Protein AF-A0A7D4B144-F1 (afdb_monomer)

Sequence (178 aa):
MVMLPALAAIALAGGKLRAWAPRRVAAVGTALLSWNLAFALLPAHSLVYTGAGPALRLRVLTQPAAWFLLRDPNLLRNQLQYYTGRADSAPRIIGLPVRPDAAFRHWLVARLAAGEVVYTDALGGYWPLDRAQLTLGDGATRALNGFAARRVDSMATFFGPYYLTRLGPAAPKCAPAS

Solvent-accessible surface area (backbone atoms only — not comparable to full-atom values): 10404 Å² total; per-residue (Å²): 138,83,54,63,68,54,51,49,50,50,64,49,66,72,73,55,62,90,77,50,59,68,68,59,55,49,51,52,50,50,52,54,46,52,49,52,45,52,63,71,69,44,57,73,78,77,60,70,82,44,60,48,62,68,58,52,49,51,51,50,72,75,40,65,86,38,35,38,39,26,73,63,41,64,66,52,44,51,47,47,19,73,72,70,76,38,78,87,66,62,56,57,64,39,59,58,57,69,54,68,46,69,68,61,48,54,52,52,51,54,41,42,73,70,68,51,54,36,35,30,47,55,85,45,52,52,79,73,98,40,72,63,49,78,74,44,58,70,18,53,53,60,49,52,58,63,44,30,75,43,80,76,48,73,43,77,28,89,72,36,57,33,32,40,26,37,54,48,60,63,51,80,77,77,71,80,87,127

Mean predicted aligned error: 12.07 Å

pLDDT: mean 74.65, std 14.1, range [36.09, 94.81]

Secondary structure (DSSP, 8-state):
---HHHHHHHHHHTTTGGGS-HHHHHHHHHHHHHHHHHHHHS-TTT--SSSHHHHHHHHHHH-TTSEEEES-HHHHHHHHHHHHS-GGG--SEEEPPSS--HHHHHHHHHHHHTT--EEESTT-S-----HHHHHHTTHHHHHTTTEEEEEEEEEEETTEEEEEEEEEEEPP------

Foldseek 3Di:
DPCPVVVVVVVCVPPCVVVDDVVVVVVVVVVVVVVVVVVVVPDLLVVPQWVVQVVVLVVCVVCLQAAEEECDVPSNLSVCCVVVVDNPSRGRYHYQDLAQDPVLVVVVQVCQVVVHKYKYQLPDDQDDPDPCCVVSPSRVCVNLPQWDKDFDDWDQTPRGITTIIITHHGDPPPDPDD

Nearest PDB structures (foldseek):
  5hl8-assembly2_B  TM=3.491E-01  e=1.423E-01  Klebsiella pneumoniae subsp. pneumoniae NTUH-K2044
  7al2-assembly1_A-2  TM=3.689E-01  e=1.794E+00  Methanobrevibacter smithii ATCC 35061
  4j2g-assembly3_B  TM=3.982E-01  e=2.169E+00  Lachancea thermotolerans CBS 6340
  2crq-assembly1_A  TM=3.022E-01  e=2.036E+00  Mus musculus
  2lci-assembly1_A  TM=2.895E-01  e=8.205E+00  synthetic construct

Structure (mmCIF, N/CA/C/O backbone):
data_AF-A0A7D4B144-F1
#
_entry.id   AF-A0A7D4B144-F1
#
loop_
_atom_site.group_PDB
_atom_site.id
_atom_site.type_symbol
_atom_site.label_atom_id
_atom_site.label_alt_id
_atom_site.label_comp_id
_atom_site.label_asym_id
_atom_site.label_entity_id
_atom_site.label_seq_id
_atom_site.pdbx_PDB_ins_code
_atom_site.Cartn_x
_atom_site.Cartn_y
_atom_site.Cartn_z
_atom_site.occupancy
_atom_site.B_iso_or_equiv
_atom_site.auth_seq_id
_atom_site.auth_comp_id
_atom_site.auth_asym_id
_atom_site.auth_atom_id
_atom_site.pdbx_PDB_model_num
ATOM 1 N N . MET A 1 1 ? 10.345 -3.880 -16.351 1.00 46.75 1 MET A N 1
ATOM 2 C CA . MET A 1 1 ? 11.248 -3.619 -17.498 1.00 46.75 1 MET A CA 1
ATOM 3 C C . MET A 1 1 ? 11.823 -2.196 -17.432 1.00 46.75 1 MET A C 1
ATOM 5 O O . MET A 1 1 ? 11.531 -1.375 -18.287 1.00 46.75 1 MET A O 1
ATOM 9 N N . VAL A 1 2 ? 12.632 -1.871 -16.413 1.00 47.56 2 VAL A N 1
ATOM 10 C CA . VAL A 1 2 ? 13.111 -0.485 -16.162 1.00 47.56 2 VAL A CA 1
ATOM 11 C C . VAL A 1 2 ? 14.564 -0.266 -16.631 1.00 47.56 2 VAL A C 1
ATOM 13 O O . VAL A 1 2 ? 15.063 0.854 -16.630 1.00 47.56 2 VAL A O 1
ATOM 16 N N . MET A 1 3 ? 15.256 -1.315 -17.094 1.00 50.44 3 MET A N 1
ATOM 17 C CA . MET A 1 3 ? 16.693 -1.243 -17.401 1.00 50.44 3 MET A CA 1
ATOM 18 C C . MET A 1 3 ? 17.038 -0.926 -18.862 1.00 50.44 3 MET A C 1
ATOM 20 O O . MET A 1 3 ? 18.200 -0.667 -19.141 1.00 50.44 3 MET A O 1
ATOM 24 N N . LEU A 1 4 ? 16.077 -0.888 -19.791 1.00 58.22 4 LEU A N 1
ATOM 25 C CA . LEU A 1 4 ? 16.338 -0.603 -21.214 1.00 58.22 4 LEU A CA 1
ATOM 26 C C . LEU A 1 4 ? 16.950 0.793 -21.457 1.00 58.22 4 LEU A C 1
ATOM 28 O O . LEU A 1 4 ? 17.969 0.874 -22.142 1.00 58.22 4 LEU A O 1
ATOM 32 N N . PRO A 1 5 ? 16.430 1.879 -20.849 1.00 59.69 5 PRO A N 1
ATOM 33 C CA . PRO A 1 5 ? 17.034 3.205 -20.988 1.00 59.69 5 PRO A CA 1
ATOM 34 C C . PRO A 1 5 ? 18.412 3.303 -20.324 1.00 59.69 5 PRO A C 1
ATOM 36 O O . PRO A 1 5 ? 19.296 3.980 -20.837 1.00 59.69 5 PRO A O 1
ATOM 39 N N . ALA A 1 6 ? 18.616 2.602 -19.203 1.00 57.03 6 ALA A N 1
ATOM 40 C CA . ALA A 1 6 ? 19.890 2.581 -18.488 1.00 57.03 6 ALA A CA 1
ATOM 41 C C . ALA A 1 6 ? 20.957 1.769 -19.239 1.00 57.03 6 ALA A C 1
ATOM 43 O O . ALA A 1 6 ? 22.085 2.226 -19.366 1.00 57.03 6 ALA A O 1
ATOM 44 N N . LEU A 1 7 ? 20.596 0.612 -19.801 1.00 60.19 7 LEU A N 1
ATOM 45 C CA . LEU A 1 7 ? 21.468 -0.191 -20.663 1.00 60.19 7 LEU A CA 1
ATOM 46 C C . LEU A 1 7 ? 21.810 0.554 -21.954 1.00 60.19 7 LEU A C 1
ATOM 48 O O . LEU A 1 7 ? 22.964 0.531 -22.368 1.00 60.19 7 LEU A O 1
ATOM 52 N N . ALA A 1 8 ? 20.848 1.270 -22.548 1.00 63.22 8 ALA A N 1
ATOM 53 C CA . ALA A 1 8 ? 21.112 2.153 -23.679 1.00 63.22 8 ALA A CA 1
ATOM 54 C C . ALA A 1 8 ? 22.084 3.275 -23.285 1.00 63.22 8 ALA A C 1
ATOM 56 O O . ALA A 1 8 ? 23.080 3.473 -23.968 1.00 63.22 8 ALA A O 1
ATOM 57 N N . ALA A 1 9 ? 21.869 3.954 -22.154 1.00 61.94 9 ALA A N 1
ATOM 58 C CA . ALA A 1 9 ? 22.766 5.003 -21.669 1.00 61.94 9 ALA A CA 1
ATOM 59 C C . ALA A 1 9 ? 24.180 4.484 -21.348 1.00 61.94 9 ALA A C 1
ATOM 61 O O . ALA A 1 9 ? 25.152 5.148 -21.689 1.00 61.94 9 ALA A O 1
ATOM 62 N N . ILE A 1 10 ? 24.314 3.291 -20.759 1.00 62.59 10 ILE A N 1
ATOM 63 C CA . ILE A 1 10 ? 25.608 2.651 -20.462 1.00 62.59 10 ILE A CA 1
ATOM 64 C C . ILE A 1 10 ? 26.318 2.224 -21.756 1.00 62.59 10 ILE A C 1
ATOM 66 O O . ILE A 1 10 ? 27.505 2.504 -21.923 1.00 62.59 10 ILE A O 1
ATOM 70 N N . ALA A 1 11 ? 25.600 1.616 -22.706 1.00 63.88 11 ALA A N 1
ATOM 71 C CA . ALA A 1 11 ? 26.144 1.255 -24.017 1.00 63.88 11 ALA A CA 1
ATOM 72 C C . ALA A 1 11 ? 26.590 2.490 -24.822 1.00 63.88 11 ALA A C 1
ATOM 74 O O . ALA A 1 11 ? 27.581 2.443 -25.549 1.00 63.88 11 ALA A O 1
ATOM 75 N N . LEU A 1 12 ? 25.883 3.611 -24.659 1.00 61.12 12 LEU A N 1
ATOM 76 C CA . LEU A 1 12 ? 26.215 4.900 -25.261 1.00 61.12 12 LEU A CA 1
ATOM 77 C C . LEU A 1 12 ? 27.395 5.590 -24.542 1.00 61.12 12 LEU A C 1
ATOM 79 O O . LEU A 1 12 ? 28.250 6.176 -25.206 1.00 61.12 12 LEU A O 1
ATOM 83 N N . ALA A 1 13 ? 27.493 5.474 -23.212 1.00 59.72 13 ALA A N 1
ATOM 84 C CA . ALA A 1 13 ? 28.570 6.045 -22.396 1.00 59.72 13 ALA A CA 1
ATOM 85 C C . ALA A 1 13 ? 29.922 5.320 -22.561 1.00 59.72 13 ALA A C 1
ATOM 87 O O . ALA A 1 13 ? 30.966 5.932 -22.357 1.00 59.72 13 ALA A O 1
ATOM 88 N N . GLY A 1 14 ? 29.922 4.058 -23.010 1.00 58.81 14 GLY A N 1
ATOM 89 C CA . GLY A 1 14 ? 31.118 3.236 -23.262 1.00 58.81 14 GLY A CA 1
ATOM 90 C C . GLY A 1 14 ? 32.044 3.686 -24.410 1.00 58.81 14 GLY A C 1
ATOM 91 O O . GLY A 1 14 ? 32.966 2.957 -24.766 1.00 58.81 14 GLY A O 1
ATOM 92 N N . GLY A 1 15 ? 31.844 4.876 -24.992 1.00 57.06 15 GLY A N 1
ATOM 93 C CA . GLY A 1 15 ? 32.944 5.601 -25.646 1.00 57.06 15 GLY A CA 1
ATOM 94 C C . GLY A 1 15 ? 33.050 5.569 -27.178 1.00 57.06 15 GLY A C 1
ATOM 95 O O . GLY A 1 15 ? 34.108 5.906 -27.700 1.00 57.06 15 GLY A O 1
ATOM 96 N N . LYS A 1 16 ? 31.996 5.235 -27.943 1.00 59.75 16 LYS A N 1
ATOM 97 C CA . LYS A 1 16 ? 32.021 5.351 -29.430 1.00 59.75 16 LYS A CA 1
ATOM 98 C C . LYS A 1 16 ? 30.835 6.083 -30.062 1.00 59.75 16 LYS A C 1
ATOM 100 O O . LYS 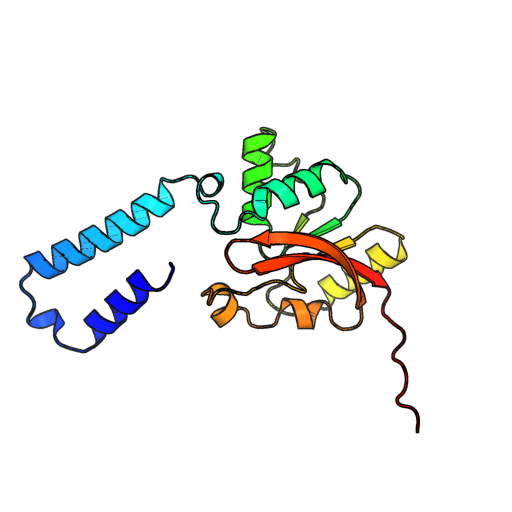A 1 16 ? 30.654 6.026 -31.275 1.00 59.75 16 LYS A O 1
ATOM 105 N N . LEU A 1 17 ? 30.072 6.837 -29.275 1.00 58.72 17 LEU A N 1
ATOM 106 C CA . LEU A 1 17 ? 28.940 7.647 -29.748 1.00 58.72 17 LEU A CA 1
ATOM 107 C C . LEU A 1 17 ? 29.318 8.609 -30.893 1.00 58.72 17 LEU A C 1
ATOM 109 O O . LEU A 1 17 ? 28.556 8.791 -31.837 1.00 58.72 17 LEU A O 1
ATOM 113 N N . ARG A 1 18 ? 30.536 9.165 -30.851 1.00 59.09 18 ARG A N 1
ATOM 114 C CA . ARG A 1 18 ? 31.074 10.078 -31.875 1.00 59.09 18 ARG A CA 1
ATOM 115 C C . ARG A 1 18 ? 31.313 9.412 -33.240 1.00 59.09 18 ARG A C 1
ATOM 117 O O . ARG A 1 18 ? 31.367 10.109 -34.243 1.00 59.09 18 ARG A O 1
ATOM 124 N N . ALA A 1 19 ? 31.460 8.085 -33.271 1.00 67.25 19 ALA A N 1
ATOM 125 C CA . ALA A 1 19 ? 31.687 7.297 -34.486 1.00 67.25 19 ALA A CA 1
ATOM 126 C C . ALA A 1 19 ? 30.384 6.749 -35.094 1.00 67.25 19 ALA A C 1
ATOM 128 O O . ALA A 1 19 ? 30.407 6.066 -36.119 1.00 67.25 19 ALA A O 1
ATOM 129 N N . TRP A 1 20 ? 29.240 6.987 -34.452 1.00 67.94 20 TRP A N 1
ATOM 130 C CA . TRP A 1 20 ? 27.962 6.491 -34.939 1.00 67.94 20 TRP A CA 1
ATOM 131 C C . TRP A 1 20 ? 27.398 7.427 -35.999 1.00 67.94 20 TRP A C 1
ATOM 133 O O . TRP A 1 20 ? 27.363 8.643 -35.826 1.00 67.94 20 TRP A O 1
ATOM 143 N N . ALA A 1 21 ? 26.897 6.845 -37.089 1.00 73.62 21 ALA A N 1
ATOM 144 C CA . ALA A 1 21 ? 26.175 7.606 -38.096 1.00 73.62 21 ALA A CA 1
ATOM 145 C C . ALA A 1 21 ? 24.982 8.345 -37.445 1.00 73.62 21 ALA A C 1
ATOM 147 O O . ALA A 1 21 ? 24.253 7.720 -36.664 1.00 73.62 21 ALA A O 1
ATOM 148 N N . PRO A 1 22 ? 24.710 9.617 -37.803 1.00 73.94 22 PRO A N 1
ATOM 149 C CA . PRO A 1 22 ? 23.650 10.431 -37.193 1.00 73.94 22 PRO A CA 1
ATOM 150 C C . PRO A 1 22 ? 22.278 9.746 -37.177 1.00 73.94 22 PRO A C 1
ATOM 152 O O .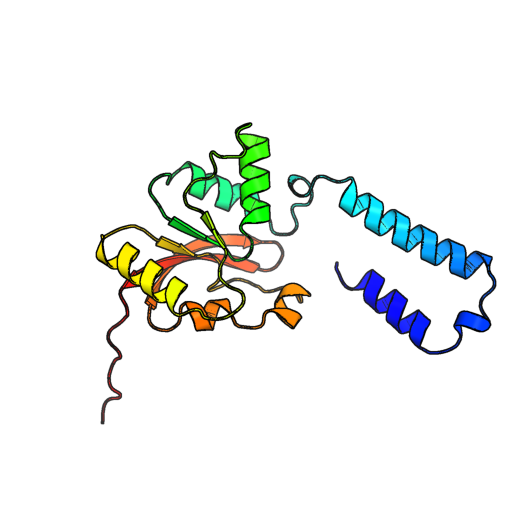 PRO A 1 22 ? 21.525 9.860 -36.215 1.00 73.94 22 PRO A O 1
ATOM 155 N N . ARG A 1 23 ? 21.983 8.94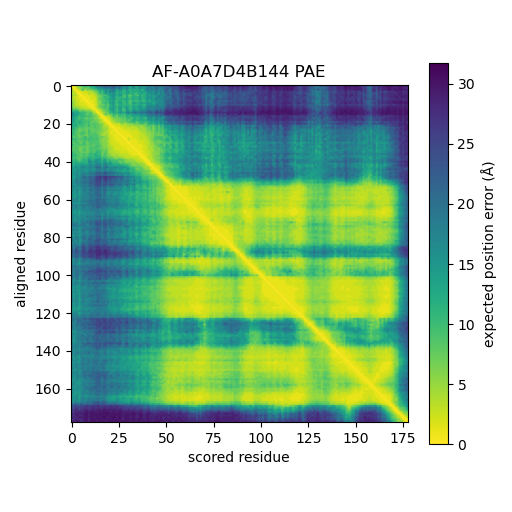7 -38.211 1.00 76.06 23 ARG A N 1
ATOM 156 C CA . ARG A 1 23 ? 20.747 8.158 -38.327 1.00 76.06 23 ARG A CA 1
ATOM 157 C C . ARG A 1 23 ? 20.576 7.129 -37.205 1.00 76.06 23 ARG A C 1
ATOM 159 O O . ARG A 1 23 ? 19.458 6.908 -36.760 1.00 76.06 23 ARG A O 1
ATOM 166 N N . ARG A 1 24 ? 21.665 6.512 -36.729 1.00 75.81 24 ARG A N 1
ATOM 167 C CA . ARG A 1 24 ? 21.619 5.536 -35.625 1.00 75.81 24 ARG A CA 1
ATOM 168 C C . ARG A 1 24 ? 21.356 6.225 -34.290 1.00 75.81 24 ARG A C 1
ATOM 170 O O . ARG A 1 24 ? 20.571 5.720 -33.497 1.00 75.81 24 ARG A O 1
ATOM 177 N N . VAL A 1 25 ? 21.965 7.391 -34.072 1.00 73.88 25 VAL A N 1
ATOM 178 C CA . VAL A 1 25 ? 21.719 8.214 -32.878 1.00 73.88 25 VAL A CA 1
ATOM 179 C C . VAL A 1 25 ? 20.270 8.702 -32.857 1.00 73.88 25 VAL A C 1
ATOM 181 O O . VAL A 1 25 ? 19.596 8.553 -31.841 1.00 73.88 25 VAL A O 1
ATOM 184 N N . ALA A 1 26 ? 19.766 9.192 -33.995 1.00 74.19 26 ALA A N 1
ATOM 185 C CA . ALA A 1 26 ? 18.370 9.589 -34.142 1.00 74.19 26 ALA A CA 1
ATOM 186 C C . ALA A 1 26 ? 17.417 8.414 -33.877 1.00 74.19 26 ALA A C 1
ATOM 188 O O . ALA A 1 26 ? 16.517 8.558 -33.065 1.00 74.19 26 ALA A O 1
ATOM 189 N N . ALA A 1 27 ? 17.654 7.235 -34.463 1.00 79.88 27 ALA A N 1
ATOM 190 C CA . ALA A 1 27 ? 16.805 6.061 -34.252 1.00 79.88 27 ALA A CA 1
ATOM 191 C C . ALA A 1 27 ? 16.749 5.612 -32.780 1.00 79.88 27 ALA A C 1
ATOM 193 O O . ALA A 1 27 ? 15.669 5.312 -32.276 1.00 79.88 27 ALA A O 1
ATOM 194 N N . VAL A 1 28 ? 17.884 5.606 -32.068 1.00 77.31 28 VAL A N 1
ATOM 195 C CA . VAL A 1 28 ? 17.915 5.291 -30.628 1.00 77.31 28 VAL A CA 1
ATOM 196 C C . VAL A 1 28 ? 17.202 6.371 -29.814 1.00 77.31 28 VAL A C 1
ATOM 198 O O . VAL A 1 28 ? 16.425 6.044 -28.919 1.00 77.31 28 VAL A O 1
ATOM 201 N N . GLY A 1 29 ? 17.410 7.647 -30.147 1.00 72.69 29 GLY A N 1
ATOM 202 C CA . GLY A 1 29 ? 16.701 8.765 -29.524 1.00 72.69 29 GLY A CA 1
ATOM 203 C C . GLY A 1 29 ? 15.188 8.672 -29.720 1.00 72.69 29 GLY A C 1
ATOM 204 O O . GLY A 1 29 ? 14.441 8.788 -28.754 1.00 72.69 29 GLY A O 1
ATOM 205 N N . THR A 1 30 ? 14.731 8.379 -30.939 1.00 78.50 30 THR A N 1
ATOM 206 C CA . THR A 1 30 ? 13.315 8.173 -31.255 1.00 78.50 30 THR A CA 1
ATOM 207 C C . THR A 1 30 ? 12.765 6.949 -30.537 1.00 78.50 30 THR A C 1
ATOM 209 O O . THR A 1 30 ? 11.696 7.044 -29.956 1.00 78.50 30 THR A O 1
ATOM 212 N N . ALA A 1 31 ? 13.491 5.830 -30.481 1.00 78.00 31 ALA A N 1
ATOM 213 C CA . ALA A 1 31 ? 13.051 4.646 -29.744 1.00 78.00 31 ALA A CA 1
ATOM 214 C C . ALA A 1 31 ? 12.897 4.927 -28.238 1.00 78.00 31 ALA A C 1
ATOM 216 O O . ALA A 1 31 ? 11.899 4.533 -27.639 1.00 78.00 31 ALA A O 1
ATOM 217 N N . LEU A 1 32 ? 13.841 5.654 -27.628 1.00 74.12 32 LEU A N 1
ATOM 218 C CA . LEU A 1 32 ? 13.753 6.075 -26.225 1.00 74.12 32 LEU A CA 1
ATOM 219 C C . LEU A 1 32 ? 12.629 7.093 -25.995 1.00 74.12 32 LEU A C 1
ATOM 221 O O . LEU A 1 32 ? 11.956 7.043 -24.965 1.00 74.12 32 LEU A O 1
ATOM 225 N N . LEU A 1 33 ? 12.411 8.006 -26.939 1.00 76.75 33 LEU A N 1
ATOM 226 C CA . LEU A 1 33 ? 11.323 8.978 -26.895 1.00 76.75 33 LEU A CA 1
ATOM 227 C C . LEU A 1 33 ? 9.963 8.281 -27.016 1.00 76.75 33 LEU A C 1
ATOM 229 O O . LEU A 1 33 ? 9.103 8.506 -26.174 1.00 76.75 33 LEU A O 1
ATOM 233 N N . SER A 1 34 ? 9.787 7.391 -27.994 1.00 77.75 34 SER A N 1
ATOM 234 C CA . SER A 1 34 ? 8.586 6.569 -28.181 1.00 77.75 34 SER A CA 1
ATOM 235 C C . SER A 1 34 ? 8.328 5.661 -26.986 1.00 77.75 34 SER A C 1
ATOM 237 O O . SER A 1 34 ? 7.182 5.520 -26.575 1.00 77.75 34 SER A O 1
ATOM 239 N N . TRP A 1 35 ? 9.380 5.095 -26.387 1.00 70.94 35 TRP A N 1
ATOM 240 C CA . TRP A 1 35 ? 9.273 4.362 -25.130 1.00 70.94 35 TRP A CA 1
ATOM 241 C C . TRP A 1 35 ? 8.714 5.271 -24.032 1.00 70.94 35 TRP A C 1
ATOM 243 O O . TRP A 1 35 ? 7.662 4.973 -23.482 1.00 70.94 35 TRP A O 1
ATOM 253 N N . ASN A 1 36 ? 9.332 6.424 -23.760 1.00 68.69 36 ASN A N 1
ATOM 254 C CA . ASN A 1 36 ? 8.824 7.358 -22.747 1.00 68.69 36 ASN A CA 1
ATOM 255 C C . ASN A 1 36 ? 7.394 7.844 -23.042 1.00 68.69 36 ASN A C 1
ATOM 257 O O . ASN A 1 36 ? 6.586 7.922 -22.122 1.00 68.69 36 ASN A O 1
ATOM 261 N N . LEU A 1 37 ? 7.058 8.114 -24.306 1.00 72.94 37 LEU A N 1
ATOM 262 C CA . LEU A 1 37 ? 5.709 8.494 -24.730 1.00 72.94 37 LEU A CA 1
ATOM 263 C C . LEU A 1 37 ? 4.697 7.373 -24.509 1.00 72.94 37 LEU A C 1
ATOM 265 O O . LEU A 1 37 ? 3.610 7.653 -24.024 1.00 72.94 37 LEU A O 1
ATOM 269 N N . ALA A 1 38 ? 5.038 6.113 -24.787 1.00 70.00 38 ALA A N 1
ATOM 270 C CA . ALA A 1 38 ? 4.148 4.988 -24.511 1.00 70.00 38 ALA A CA 1
ATOM 271 C C . ALA A 1 38 ? 3.808 4.900 -23.014 1.00 70.00 38 ALA A C 1
ATOM 273 O O . ALA A 1 38 ? 2.653 4.691 -22.662 1.00 70.00 38 ALA A O 1
ATOM 274 N N . PHE A 1 39 ? 4.779 5.144 -22.130 1.00 60.03 39 PHE A N 1
ATOM 275 C CA . PHE A 1 39 ? 4.551 5.177 -20.681 1.00 60.03 39 PHE A CA 1
ATOM 276 C C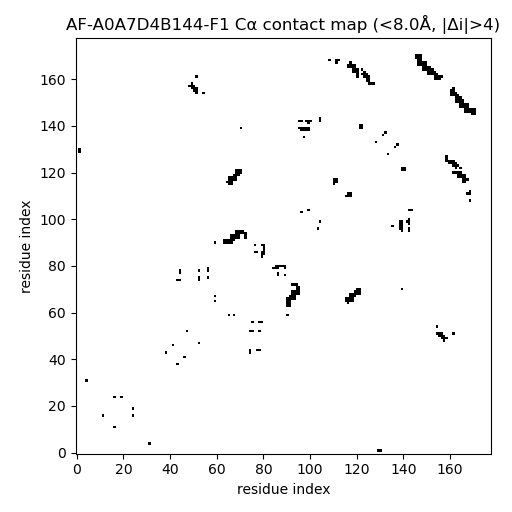 . PHE A 1 39 ? 3.857 6.452 -20.180 1.00 60.03 39 PHE A C 1
ATOM 278 O O . PHE A 1 39 ? 3.186 6.400 -19.154 1.00 60.03 39 PHE A O 1
ATOM 285 N N . ALA A 1 40 ? 4.014 7.581 -20.874 1.00 61.03 40 ALA A N 1
ATOM 286 C CA . ALA A 1 40 ? 3.346 8.836 -20.532 1.00 61.03 40 ALA A CA 1
ATOM 287 C C . ALA A 1 40 ? 1.889 8.888 -21.025 1.00 61.03 40 ALA A C 1
ATOM 289 O O . ALA A 1 40 ? 1.049 9.520 -20.391 1.00 61.03 40 ALA A O 1
ATOM 290 N N . LEU A 1 41 ? 1.595 8.236 -22.154 1.00 64.31 41 LEU A N 1
ATOM 291 C CA . LEU A 1 41 ? 0.272 8.209 -22.779 1.00 64.31 41 LEU A CA 1
ATOM 292 C C . LEU A 1 41 ? -0.596 7.060 -22.267 1.00 64.31 41 LEU A C 1
ATOM 294 O O . LEU A 1 41 ? -1.816 7.202 -22.215 1.00 64.31 41 LEU A O 1
ATOM 298 N N . LEU A 1 42 ? 0.004 5.926 -21.887 1.00 58.16 42 LEU A N 1
ATOM 299 C CA . LEU A 1 42 ? -0.746 4.845 -21.262 1.00 58.16 42 LEU A CA 1
ATOM 300 C C . LEU A 1 42 ? -1.090 5.235 -19.823 1.00 58.16 42 LEU A C 1
ATOM 302 O O . LEU A 1 42 ? -0.187 5.481 -19.019 1.00 58.16 42 LEU A O 1
ATOM 306 N N . PRO A 1 43 ? -2.381 5.252 -19.452 1.00 57.28 43 PRO A N 1
ATOM 307 C CA . PRO A 1 43 ? -2.760 5.528 -18.082 1.00 57.28 43 PRO A CA 1
ATOM 308 C C . PRO A 1 43 ? -2.103 4.508 -17.157 1.00 57.28 43 PRO A C 1
ATOM 310 O O . PRO A 1 43 ? -2.220 3.303 -17.386 1.00 57.28 43 PRO A O 1
ATOM 313 N N . ALA A 1 44 ? -1.466 4.958 -16.078 1.00 52.50 44 ALA A N 1
ATOM 314 C CA . ALA A 1 44 ? -0.780 4.068 -15.137 1.00 52.50 44 ALA A CA 1
ATOM 315 C C . ALA A 1 44 ? -1.684 2.943 -14.583 1.00 52.50 44 ALA A C 1
ATOM 317 O O . ALA A 1 44 ? -1.195 1.887 -14.198 1.00 52.50 44 ALA A O 1
ATOM 318 N N . HIS A 1 45 ? -3.011 3.129 -14.591 1.00 52.16 45 HIS A N 1
ATOM 319 C CA . HIS A 1 45 ? -3.976 2.099 -14.197 1.00 52.16 45 HIS A CA 1
ATOM 320 C C . HIS A 1 45 ? -4.104 0.932 -15.195 1.00 52.16 45 HIS A C 1
ATOM 322 O O . HIS A 1 45 ? -4.533 -0.146 -14.797 1.00 52.16 45 HIS A O 1
ATOM 328 N N . SER A 1 46 ? -3.743 1.131 -16.467 1.00 54.97 46 SER A N 1
ATOM 329 C CA . SER A 1 46 ? -3.729 0.088 -17.507 1.00 54.97 46 SER A CA 1
ATOM 330 C C . SER A 1 46 ? -2.459 -0.769 -17.461 1.00 54.97 46 SER A C 1
ATOM 332 O O . SER A 1 46 ? -2.442 -1.916 -17.900 1.00 54.97 46 SER A O 1
ATOM 334 N N . LEU A 1 47 ? -1.400 -0.234 -16.854 1.00 53.84 47 LEU A N 1
ATOM 335 C CA . LEU A 1 47 ? -0.122 -0.896 -16.664 1.00 53.84 47 LEU A CA 1
ATOM 336 C C . LEU A 1 47 ? -0.158 -1.761 -15.392 1.00 53.84 47 LEU A C 1
ATOM 338 O O . LEU A 1 47 ? 0.394 -1.415 -14.346 1.00 53.84 47 LEU A O 1
ATOM 342 N N . VAL A 1 48 ? -0.847 -2.902 -15.466 1.00 54.47 48 VAL A N 1
ATOM 343 C CA . VAL A 1 48 ? -0.966 -3.860 -14.354 1.00 54.47 48 VAL A CA 1
ATOM 344 C C . VAL A 1 48 ? 0.325 -4.676 -14.230 1.00 54.47 48 VAL A C 1
ATOM 346 O O . VAL A 1 48 ? 0.391 -5.838 -14.611 1.00 54.47 48 VAL A O 1
ATOM 349 N N . TYR A 1 49 ? 1.383 -4.066 -13.694 1.00 54.03 49 TYR A N 1
ATOM 350 C CA . TYR A 1 49 ? 2.682 -4.737 -13.547 1.00 54.03 49 TYR A CA 1
ATOM 351 C C . TYR A 1 49 ? 2.718 -5.789 -12.433 1.00 54.03 49 TYR A C 1
ATOM 353 O O . TYR A 1 49 ? 3.551 -6.690 -12.470 1.00 54.03 49 TYR A O 1
ATOM 361 N N . THR A 1 50 ? 1.845 -5.679 -11.429 1.00 59.84 50 THR A N 1
ATOM 362 C CA . THR A 1 50 ? 1.923 -6.508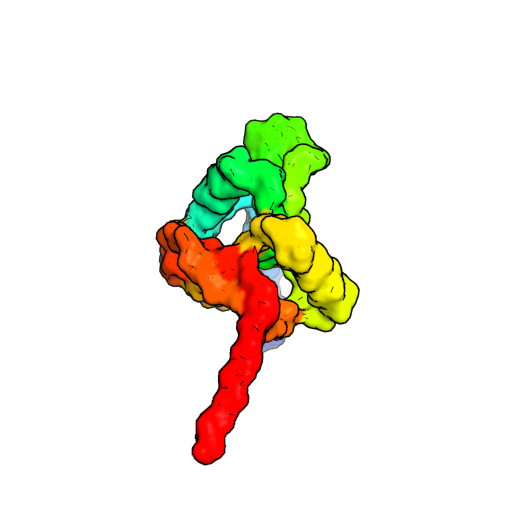 -10.216 1.00 59.84 50 THR A CA 1
ATOM 363 C C . THR A 1 50 ? 0.620 -7.215 -9.859 1.00 59.84 50 THR A C 1
ATOM 365 O O . THR A 1 50 ? 0.627 -8.040 -8.959 1.00 59.84 50 THR A O 1
ATOM 368 N N . GLY A 1 51 ? -0.518 -6.906 -10.492 1.00 63.38 51 GLY A N 1
ATOM 369 C CA . GLY A 1 51 ? -1.830 -7.460 -10.101 1.00 63.38 51 GLY A CA 1
ATOM 370 C C . GLY A 1 51 ? -2.334 -7.032 -8.708 1.00 63.38 51 GLY A C 1
ATOM 371 O O . GLY A 1 51 ? -3.509 -7.212 -8.402 1.00 63.38 51 GLY A O 1
ATOM 372 N N . ALA A 1 52 ? -1.489 -6.399 -7.887 1.00 70.12 52 ALA A N 1
ATOM 373 C CA . ALA A 1 52 ? -1.811 -5.982 -6.525 1.00 70.12 52 ALA A CA 1
ATOM 374 C C . ALA A 1 52 ? -2.796 -4.803 -6.478 1.00 70.12 52 ALA A C 1
ATOM 376 O O . ALA A 1 52 ? -3.631 -4.740 -5.581 1.00 70.12 52 ALA A O 1
ATOM 377 N N . GLY A 1 53 ? -2.739 -3.890 -7.455 1.00 75.38 53 GLY A N 1
ATOM 378 C CA . GLY A 1 53 ? -3.573 -2.680 -7.493 1.00 75.38 53 GLY A CA 1
ATOM 379 C C . GLY A 1 53 ? -5.077 -2.958 -7.347 1.00 75.38 53 GLY A C 1
ATOM 380 O O . GLY A 1 53 ? -5.679 -2.477 -6.389 1.00 75.38 53 GLY A O 1
ATOM 381 N N . PRO A 1 54 ? -5.697 -3.782 -8.216 1.00 78.50 54 PRO A N 1
ATOM 382 C CA . PRO A 1 54 ? -7.127 -4.088 -8.133 1.00 78.50 54 PRO A CA 1
ATOM 383 C C . PRO A 1 54 ? -7.561 -4.735 -6.813 1.00 78.50 54 PRO A C 1
ATOM 385 O O . PRO A 1 54 ? -8.606 -4.374 -6.268 1.00 78.50 54 PRO A O 1
ATOM 388 N N . ALA A 1 55 ? -6.767 -5.668 -6.289 1.00 81.75 55 ALA A N 1
ATOM 389 C CA . ALA A 1 55 ? -7.104 -6.404 -5.079 1.00 81.75 55 ALA A CA 1
ATOM 390 C C . ALA A 1 55 ? -6.897 -5.541 -3.817 1.00 81.75 55 ALA A C 1
ATOM 392 O O . ALA A 1 55 ? -7.748 -5.528 -2.925 1.00 81.75 55 ALA A O 1
ATOM 393 N N . LEU A 1 56 ? -5.833 -4.732 -3.769 1.00 82.69 56 LEU A N 1
ATOM 394 C CA . LEU A 1 56 ? -5.613 -3.752 -2.702 1.00 82.69 56 LEU A CA 1
ATOM 395 C C . LEU A 1 56 ? -6.678 -2.650 -2.733 1.00 82.69 56 LEU A C 1
ATOM 397 O O . LEU A 1 56 ? -7.212 -2.284 -1.689 1.00 82.69 56 LEU A O 1
ATOM 401 N N . ARG A 1 57 ? -7.058 -2.176 -3.924 1.00 85.31 57 ARG A N 1
ATOM 402 C CA . ARG A 1 57 ? -8.181 -1.249 -4.119 1.00 85.31 57 ARG A CA 1
ATOM 403 C C . ARG A 1 57 ? -9.473 -1.813 -3.538 1.00 85.31 57 ARG A C 1
ATOM 405 O O . ARG A 1 57 ? -10.134 -1.121 -2.771 1.00 85.31 57 ARG A O 1
ATOM 412 N N . LEU A 1 58 ? -9.816 -3.062 -3.861 1.00 85.50 58 LEU A N 1
ATOM 413 C CA . LEU A 1 58 ? -10.998 -3.725 -3.305 1.00 85.50 58 LEU A CA 1
ATOM 414 C C . LEU A 1 58 ? -10.937 -3.779 -1.771 1.00 85.50 58 LEU A C 1
ATOM 416 O O . LEU A 1 58 ? -11.929 -3.516 -1.089 1.00 85.50 58 LEU A O 1
ATOM 420 N N . ARG A 1 59 ? -9.757 -4.053 -1.208 1.00 86.00 59 ARG A N 1
ATOM 421 C CA . ARG A 1 59 ? -9.564 -4.079 0.244 1.00 86.00 59 ARG A CA 1
ATOM 422 C C . ARG A 1 59 ? -9.760 -2.709 0.892 1.00 86.00 59 ARG A C 1
ATOM 424 O O . ARG A 1 59 ? -10.420 -2.622 1.920 1.00 86.00 59 ARG A O 1
ATOM 431 N N . VAL A 1 60 ? -9.237 -1.646 0.286 1.00 87.50 60 VAL A N 1
ATOM 432 C CA . VAL A 1 60 ? -9.438 -0.273 0.770 1.00 87.50 60 VAL A CA 1
ATOM 433 C C . VAL A 1 60 ? -10.914 0.121 0.716 1.00 87.50 60 VAL A C 1
ATOM 435 O O . VAL A 1 60 ? -11.434 0.672 1.682 1.00 87.50 60 VAL A O 1
ATOM 438 N N . LEU A 1 61 ? -11.611 -0.217 -0.373 1.00 85.62 61 LEU A N 1
ATOM 439 C CA . LEU A 1 61 ? -13.039 0.079 -0.529 1.00 85.62 61 LEU A CA 1
ATOM 440 C C . LEU A 1 61 ? -13.919 -0.673 0.482 1.00 85.62 61 LEU A C 1
ATOM 442 O O . LEU A 1 61 ? -14.939 -0.146 0.912 1.00 85.62 61 LEU A O 1
ATOM 446 N N . THR A 1 62 ? -13.523 -1.880 0.889 1.00 87.31 62 THR A N 1
ATOM 447 C CA . THR A 1 62 ? -14.270 -2.690 1.870 1.00 87.31 62 THR A CA 1
ATOM 448 C C . THR A 1 62 ? -13.948 -2.350 3.328 1.00 87.31 62 THR A C 1
ATOM 450 O O . THR A 1 62 ? -14.660 -2.798 4.224 1.00 87.31 62 THR A O 1
ATOM 453 N N . GLN A 1 63 ? -12.905 -1.552 3.598 1.00 88.31 63 GLN A N 1
ATOM 454 C CA . GLN A 1 63 ? -12.486 -1.176 4.957 1.00 88.31 63 GLN A CA 1
ATOM 455 C C . GLN A 1 63 ? -12.260 0.342 5.094 1.00 88.31 63 GLN A C 1
ATOM 457 O O . GLN A 1 63 ? -11.148 0.780 5.397 1.00 88.31 63 GLN A O 1
ATOM 462 N N . PRO A 1 64 ? -13.309 1.168 4.921 1.00 84.50 64 PRO A N 1
ATOM 463 C CA . PRO A 1 64 ? -13.176 2.627 4.833 1.00 84.50 64 PRO A CA 1
ATOM 464 C C . PRO A 1 64 ? -12.689 3.303 6.125 1.00 84.50 64 PRO A C 1
ATOM 466 O O . PRO A 1 64 ? -12.169 4.416 6.078 1.00 84.50 64 PRO A O 1
ATOM 469 N N . ALA A 1 65 ? -12.840 2.647 7.278 1.00 87.81 65 ALA A N 1
ATOM 470 C CA . ALA A 1 65 ? -12.389 3.163 8.572 1.00 87.81 65 ALA A CA 1
ATOM 471 C C . ALA A 1 65 ? -10.911 2.853 8.884 1.00 87.81 65 ALA A C 1
ATOM 473 O O . ALA A 1 65 ? -10.377 3.361 9.870 1.00 87.81 65 ALA A O 1
ATOM 474 N N . ALA A 1 66 ? -10.252 2.008 8.085 1.00 91.31 66 ALA A N 1
ATOM 475 C CA . ALA A 1 66 ? -8.873 1.603 8.328 1.00 91.31 66 ALA A CA 1
ATOM 476 C C . ALA A 1 66 ? -7.861 2.585 7.719 1.00 91.31 66 ALA A C 1
ATOM 478 O O . ALA A 1 66 ? -8.133 3.272 6.732 1.00 91.31 66 ALA A O 1
ATOM 479 N N . TRP A 1 67 ? -6.660 2.604 8.293 1.00 92.56 67 TRP A N 1
ATOM 480 C CA . TRP A 1 67 ? -5.512 3.312 7.735 1.00 92.56 67 TRP A CA 1
ATOM 481 C C . TRP A 1 67 ? -4.649 2.367 6.909 1.00 92.56 67 TRP A C 1
ATOM 483 O O . TRP A 1 67 ? -4.345 1.256 7.346 1.00 92.56 67 TRP A O 1
ATOM 493 N N . PHE A 1 68 ? -4.204 2.830 5.745 1.00 90.69 68 PHE A N 1
ATOM 494 C CA . PHE A 1 68 ? -3.342 2.068 4.845 1.00 90.69 68 PHE A CA 1
ATOM 495 C C . PHE A 1 68 ? -2.005 2.783 4.661 1.00 90.69 68 PHE A C 1
ATOM 497 O O . PHE A 1 68 ? -1.947 3.899 4.150 1.00 90.69 68 PHE A O 1
ATOM 504 N N . LEU A 1 69 ? -0.927 2.125 5.076 1.00 90.31 69 LEU A N 1
ATOM 505 C CA . LEU A 1 69 ? 0.451 2.579 4.928 1.00 90.31 69 LEU A CA 1
ATOM 506 C C . LEU A 1 69 ? 1.072 1.894 3.721 1.00 90.31 69 LEU A C 1
ATOM 508 O O . LEU A 1 69 ? 1.498 0.737 3.811 1.00 90.31 69 LEU A O 1
ATOM 512 N N . LEU A 1 70 ? 1.089 2.608 2.602 1.00 84.81 70 LEU A N 1
ATOM 513 C CA . LEU A 1 70 ? 1.487 2.051 1.320 1.00 84.81 70 LEU A CA 1
ATOM 514 C C . LEU A 1 70 ? 2.890 2.480 0.935 1.00 84.81 70 LEU A C 1
ATOM 516 O O . LEU A 1 70 ? 3.310 3.611 1.199 1.00 84.81 70 LEU A O 1
ATOM 520 N N . ARG A 1 71 ? 3.599 1.582 0.253 1.00 79.19 71 ARG A N 1
ATOM 521 C CA . ARG A 1 71 ? 4.887 1.919 -0.357 1.00 79.19 71 ARG A CA 1
ATOM 522 C C . ARG A 1 71 ? 4.742 2.959 -1.473 1.00 79.19 71 ARG A C 1
ATOM 524 O O . ARG A 1 71 ? 5.530 3.896 -1.524 1.00 79.19 71 ARG A O 1
ATOM 531 N N . ASP A 1 72 ? 3.729 2.813 -2.326 1.00 78.19 72 ASP A N 1
ATOM 532 C CA . ASP A 1 72 ? 3.361 3.798 -3.349 1.00 78.19 72 ASP A CA 1
ATOM 533 C C . ASP A 1 72 ? 1.867 4.153 -3.226 1.00 78.19 72 ASP A C 1
ATOM 535 O O . ASP A 1 72 ? 1.002 3.435 -3.742 1.00 78.19 72 ASP A O 1
ATOM 539 N N . PRO A 1 73 ? 1.526 5.249 -2.525 1.00 79.06 73 PRO A N 1
ATOM 540 C CA . PRO A 1 73 ? 0.141 5.676 -2.380 1.00 79.06 73 PRO A CA 1
ATOM 541 C C . PRO A 1 73 ? -0.413 6.336 -3.648 1.00 79.06 73 PRO A C 1
ATOM 543 O O . PRO A 1 73 ? -1.631 6.371 -3.812 1.00 79.06 73 PRO A O 1
ATOM 546 N N . ASN A 1 74 ? 0.435 6.863 -4.537 1.00 77.44 74 ASN A N 1
ATOM 547 C CA . ASN A 1 74 ? -0.013 7.601 -5.719 1.00 77.44 74 ASN A CA 1
ATOM 548 C C . ASN A 1 74 ? -0.642 6.653 -6.733 1.00 77.44 74 ASN A C 1
ATOM 550 O O . ASN A 1 74 ? -1.702 6.952 -7.281 1.00 77.44 74 ASN A O 1
ATOM 554 N N . LEU A 1 75 ? -0.039 5.477 -6.919 1.00 73.81 75 LEU A N 1
ATOM 555 C CA . LEU A 1 75 ? -0.604 4.440 -7.775 1.00 73.81 75 LEU A CA 1
ATOM 556 C C . LEU A 1 75 ? -2.020 4.057 -7.327 1.00 73.81 75 LEU A C 1
ATOM 558 O O . LEU A 1 75 ? -2.939 4.023 -8.150 1.00 73.81 75 LEU A O 1
ATOM 562 N N . LEU A 1 76 ? -2.224 3.826 -6.026 1.00 79.56 76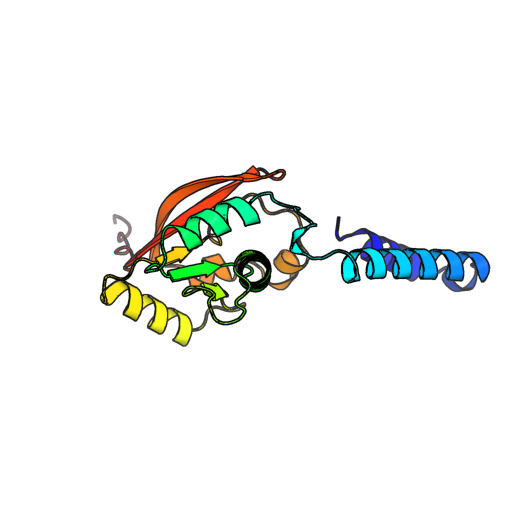 LEU A N 1
ATOM 563 C CA . LEU A 1 76 ? -3.542 3.448 -5.521 1.00 79.56 76 LEU A CA 1
ATOM 564 C C . LEU A 1 76 ? -4.537 4.614 -5.541 1.00 79.56 76 LEU A C 1
ATOM 566 O O . LEU A 1 76 ? -5.690 4.418 -5.924 1.00 79.56 76 LEU A O 1
ATOM 570 N N . ARG A 1 77 ? -4.109 5.824 -5.163 1.00 79.62 77 ARG A N 1
ATOM 571 C CA . ARG A 1 77 ? -4.958 7.026 -5.194 1.00 79.62 77 ARG A CA 1
ATOM 572 C C . ARG A 1 77 ? -5.467 7.316 -6.599 1.00 79.62 77 ARG A C 1
ATOM 574 O O . ARG A 1 77 ? -6.666 7.511 -6.764 1.00 79.62 77 ARG A O 1
ATOM 581 N N . ASN A 1 78 ? -4.599 7.236 -7.606 1.00 78.56 78 ASN A N 1
ATOM 582 C CA . ASN A 1 78 ? -4.992 7.410 -9.002 1.00 78.56 78 ASN A CA 1
ATOM 583 C C . ASN A 1 78 ? -6.030 6.359 -9.417 1.00 78.56 78 ASN A C 1
ATOM 585 O O . ASN A 1 78 ? -7.059 6.699 -9.992 1.00 78.56 78 ASN A O 1
ATOM 589 N N . GLN A 1 79 ? -5.808 5.081 -9.091 1.00 79.12 79 GLN A N 1
ATOM 590 C CA . GLN A 1 79 ? -6.767 4.014 -9.405 1.00 79.12 79 GLN A CA 1
ATOM 591 C C . GLN A 1 79 ? -8.120 4.201 -8.714 1.00 79.12 79 GLN A C 1
ATOM 593 O O . GLN A 1 79 ? -9.153 3.910 -9.319 1.00 79.12 79 GLN A O 1
ATOM 598 N N . LEU A 1 80 ? -8.121 4.660 -7.461 1.00 80.44 80 LEU A N 1
ATOM 599 C CA . LEU A 1 80 ? -9.345 4.995 -6.743 1.00 80.44 80 LEU A CA 1
ATOM 600 C C . LEU A 1 80 ? -10.049 6.169 -7.415 1.00 80.44 80 LEU A C 1
ATOM 602 O O . LEU A 1 80 ? -11.214 6.024 -7.751 1.00 80.44 80 LEU A O 1
ATOM 606 N N . GLN A 1 81 ? -9.346 7.265 -7.701 1.00 81.56 81 GLN A N 1
ATOM 607 C CA . GLN A 1 81 ? -9.909 8.431 -8.381 1.00 81.56 81 GLN A CA 1
ATOM 608 C C . GLN A 1 81 ? -10.529 8.071 -9.735 1.00 81.56 81 GLN A C 1
ATOM 610 O O . GLN A 1 81 ? -11.657 8.472 -10.003 1.00 81.56 81 GLN A O 1
ATOM 615 N N . TYR A 1 82 ? -9.830 7.304 -10.576 1.00 80.88 82 TYR A N 1
ATOM 616 C CA . TYR A 1 82 ? -10.370 6.870 -11.869 1.00 80.88 82 TYR A CA 1
ATOM 617 C C . TYR A 1 82 ? -11.625 6.006 -11.715 1.00 80.88 82 TYR A C 1
ATOM 619 O O . TYR A 1 82 ? -12.529 6.093 -12.537 1.00 80.88 82 TYR A O 1
ATOM 627 N N . TYR A 1 83 ? -11.682 5.171 -10.676 1.00 78.38 83 TYR A N 1
ATOM 628 C CA . TYR A 1 83 ? -12.795 4.251 -10.459 1.00 78.38 83 TYR A CA 1
ATOM 629 C C . TYR A 1 83 ? -14.003 4.914 -9.784 1.00 78.38 83 TYR A C 1
ATOM 631 O O . TYR A 1 83 ? -15.142 4.613 -10.123 1.00 78.38 83 TYR A O 1
ATOM 639 N N . THR A 1 84 ? -13.771 5.803 -8.819 1.00 80.81 84 THR A N 1
ATOM 640 C CA . THR A 1 84 ? -14.826 6.455 -8.028 1.00 80.81 84 THR A CA 1
ATOM 641 C C . THR A 1 84 ? -15.229 7.821 -8.579 1.00 80.81 84 THR A C 1
ATOM 643 O O . THR A 1 84 ? -16.221 8.388 -8.127 1.00 80.81 84 THR A O 1
ATOM 646 N N . GLY A 1 85 ? -14.452 8.380 -9.511 1.00 81.50 85 GLY A N 1
ATOM 647 C CA . GLY A 1 85 ? -14.631 9.731 -10.044 1.00 81.50 85 GLY A CA 1
ATOM 648 C C . GLY A 1 85 ? -14.277 10.850 -9.059 1.00 81.50 85 GLY A C 1
ATOM 649 O O . GLY A 1 85 ? -14.554 12.013 -9.338 1.00 81.50 85 GLY A O 1
ATOM 650 N N . ARG A 1 86 ? -13.691 10.536 -7.894 1.00 74.81 86 ARG A N 1
ATOM 651 C CA . ARG A 1 86 ? -13.472 11.501 -6.803 1.00 74.81 86 ARG A CA 1
ATOM 652 C C . ARG A 1 86 ? -12.010 11.527 -6.352 1.00 74.81 86 ARG A C 1
ATOM 654 O O . ARG A 1 86 ? -11.568 10.614 -5.653 1.00 74.81 86 ARG A O 1
ATOM 661 N N . ALA A 1 87 ? -11.296 12.601 -6.690 1.00 60.12 87 ALA A N 1
ATOM 662 C CA . ALA A 1 87 ? -9.873 12.792 -6.377 1.00 60.12 87 ALA A CA 1
ATOM 663 C C . ALA A 1 87 ? -9.579 12.861 -4.866 1.00 60.12 87 ALA A C 1
ATOM 665 O O . ALA A 1 87 ? -8.648 12.219 -4.386 1.00 60.12 87 ALA A O 1
ATOM 666 N N . ASP A 1 88 ? -10.436 13.546 -4.106 1.00 62.12 88 ASP A N 1
ATOM 667 C CA . ASP A 1 88 ? -10.213 13.809 -2.673 1.00 62.12 88 ASP A CA 1
ATOM 668 C C . ASP A 1 88 ? -10.818 12.740 -1.755 1.00 62.12 88 ASP A C 1
ATOM 670 O O . ASP A 1 88 ? -10.722 12.811 -0.533 1.00 62.12 88 ASP A O 1
ATOM 674 N N . SER A 1 89 ? -11.468 11.731 -2.339 1.00 56.59 89 SER A N 1
ATOM 675 C CA . SER A 1 89 ? -12.188 10.698 -1.584 1.00 56.59 89 SER A CA 1
ATOM 676 C C . SER A 1 89 ? -11.325 9.520 -1.158 1.00 56.59 89 SER A C 1
ATOM 678 O O . SER A 1 89 ? -11.846 8.587 -0.544 1.00 56.59 89 SER A O 1
ATOM 680 N N . ALA A 1 90 ? -10.039 9.520 -1.521 1.00 63.25 90 ALA A N 1
ATOM 681 C CA . ALA A 1 90 ? -9.148 8.433 -1.166 1.00 63.25 90 ALA A CA 1
ATOM 682 C C . ALA A 1 90 ? -9.200 8.245 0.363 1.00 63.25 90 ALA A C 1
ATOM 684 O O . ALA A 1 90 ? -8.882 9.188 1.096 1.00 63.25 90 ALA A O 1
ATOM 685 N N . PRO A 1 91 ? -9.611 7.059 0.859 1.00 66.56 91 PRO A N 1
ATOM 686 C CA . PRO A 1 91 ? -9.603 6.759 2.283 1.00 66.56 91 PRO A CA 1
ATOM 687 C C . PRO A 1 91 ? -8.204 6.961 2.846 1.00 66.56 91 PRO A C 1
ATOM 689 O O . PRO A 1 91 ? -7.250 7.158 2.097 1.00 66.56 91 PRO A O 1
ATOM 692 N N . ARG A 1 92 ? -8.076 6.904 4.168 1.00 86.00 92 ARG A N 1
ATOM 693 C CA . ARG A 1 92 ? -6.882 7.277 4.931 1.00 86.00 92 ARG A CA 1
ATOM 694 C C . ARG A 1 92 ? -5.615 6.486 4.523 1.00 86.00 92 ARG A C 1
ATOM 696 O O . ARG A 1 92 ? -5.186 5.552 5.197 1.00 86.00 92 ARG A O 1
ATOM 703 N N . ILE A 1 93 ? -5.023 6.871 3.393 1.00 87.50 93 ILE A N 1
ATOM 704 C CA . ILE A 1 93 ? -3.879 6.255 2.721 1.00 87.50 93 ILE A CA 1
ATOM 705 C C . ILE A 1 93 ? -2.692 7.186 2.902 1.00 87.50 93 ILE A C 1
ATOM 707 O O . ILE A 1 93 ? -2.728 8.343 2.467 1.00 87.50 93 ILE A O 1
ATOM 711 N N . ILE A 1 94 ? -1.633 6.663 3.501 1.00 86.88 94 ILE A N 1
ATOM 712 C CA . ILE A 1 94 ? -0.406 7.393 3.793 1.00 86.88 94 ILE A CA 1
ATOM 713 C C . ILE A 1 94 ? 0.752 6.687 3.099 1.00 86.88 94 ILE A C 1
ATOM 715 O O . ILE A 1 94 ? 0.864 5.462 3.137 1.00 86.88 94 ILE A O 1
ATOM 719 N N . GLY A 1 95 ? 1.611 7.476 2.458 1.00 84.75 95 GLY A N 1
ATOM 720 C CA . GLY A 1 95 ? 2.881 6.986 1.940 1.00 84.75 95 GLY A CA 1
ATOM 721 C C . GLY A 1 95 ? 3.878 6.795 3.070 1.00 84.75 95 GLY A C 1
ATOM 722 O O . GLY A 1 95 ? 4.011 7.665 3.932 1.00 84.75 95 GLY A O 1
ATOM 723 N N . LEU A 1 96 ? 4.594 5.676 3.058 1.00 83.12 96 LEU A N 1
ATOM 724 C CA . LEU A 1 96 ? 5.720 5.507 3.968 1.00 83.12 96 LEU A CA 1
ATOM 725 C C . LEU A 1 96 ? 6.800 6.554 3.674 1.00 83.12 96 LEU A C 1
ATOM 727 O O . LEU A 1 96 ? 7.140 6.776 2.507 1.00 83.12 96 LEU A O 1
ATOM 731 N N . PRO A 1 97 ? 7.364 7.193 4.712 1.00 76.69 97 PRO A N 1
ATOM 732 C CA . PRO A 1 97 ? 8.440 8.135 4.501 1.00 76.69 97 PRO A CA 1
ATOM 733 C C . PRO A 1 97 ? 9.673 7.388 3.981 1.00 76.69 97 PRO A C 1
ATOM 735 O O . PRO A 1 97 ? 10.003 6.287 4.425 1.00 76.69 97 PRO A O 1
ATOM 738 N N . VAL A 1 98 ? 10.380 8.020 3.044 1.00 67.75 98 VAL A N 1
ATOM 739 C CA . VAL A 1 98 ? 11.624 7.493 2.454 1.00 67.75 98 VAL A CA 1
ATOM 740 C C . VAL A 1 98 ? 12.682 7.217 3.529 1.00 67.75 98 VAL A C 1
ATOM 742 O O . VAL A 1 98 ? 13.500 6.306 3.398 1.00 67.75 98 VAL A O 1
ATOM 745 N N . ARG A 1 99 ? 12.660 7.996 4.616 1.00 69.88 99 ARG A N 1
ATOM 746 C CA . ARG A 1 99 ? 13.526 7.833 5.783 1.00 69.88 99 ARG A CA 1
ATOM 747 C C . ARG A 1 99 ? 12.679 7.677 7.045 1.00 69.88 99 ARG A C 1
ATOM 749 O O . ARG A 1 99 ? 11.625 8.300 7.128 1.00 69.88 99 ARG A O 1
ATOM 756 N N . PRO A 1 100 ? 13.133 6.892 8.035 1.00 72.12 100 PRO A N 1
ATOM 757 C CA . PRO A 1 100 ? 12.467 6.820 9.328 1.00 72.12 100 PRO A CA 1
ATOM 758 C C . PRO A 1 100 ? 12.381 8.219 9.945 1.00 72.12 100 PRO A C 1
ATOM 760 O O . PRO A 1 100 ? 13.408 8.842 10.202 1.00 72.12 100 PRO A O 1
ATOM 763 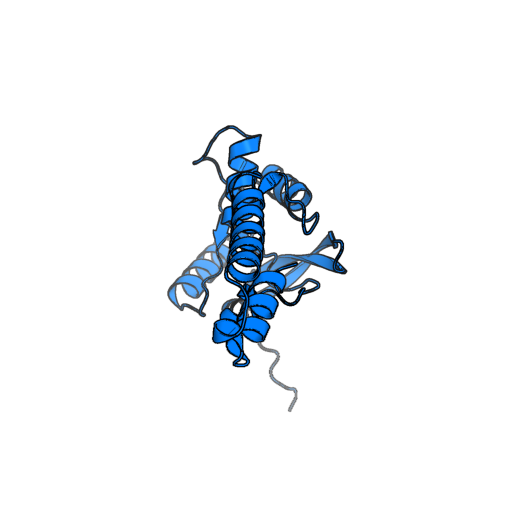N N . ASP A 1 101 ? 11.161 8.696 10.163 1.00 81.00 101 ASP A N 1
ATOM 764 C CA . ASP A 1 101 ? 10.875 9.989 10.778 1.00 81.00 101 ASP A CA 1
ATOM 765 C C . ASP A 1 101 ? 10.207 9.767 12.143 1.00 81.00 101 ASP A C 1
ATOM 767 O O . ASP A 1 101 ? 9.293 8.945 12.285 1.00 81.00 101 ASP A O 1
ATOM 771 N N . ALA A 1 102 ? 10.682 10.490 13.158 1.00 86.62 102 ALA A N 1
ATOM 772 C CA . ALA A 1 102 ? 10.115 10.468 14.499 1.00 86.62 102 ALA A CA 1
ATOM 773 C C . ALA A 1 102 ? 8.658 10.952 14.499 1.00 86.62 102 ALA A C 1
ATOM 775 O O . ALA A 1 102 ? 7.831 10.360 15.194 1.00 86.62 102 ALA A O 1
ATOM 776 N N . ALA A 1 103 ? 8.316 11.949 13.674 1.00 88.88 103 ALA A N 1
ATOM 777 C CA . ALA A 1 103 ? 6.947 12.449 13.584 1.00 88.88 103 ALA A CA 1
ATOM 778 C C . ALA A 1 103 ? 5.996 11.373 13.038 1.00 88.88 103 ALA A C 1
ATOM 780 O O . ALA A 1 103 ? 4.934 11.138 13.617 1.00 88.88 103 ALA A O 1
ATOM 781 N N . PHE A 1 104 ? 6.411 10.638 12.000 1.00 89.44 104 PHE A N 1
ATOM 782 C CA . PHE A 1 104 ? 5.658 9.485 11.500 1.00 89.44 104 PHE A CA 1
ATOM 783 C C . PHE A 1 104 ? 5.474 8.404 12.573 1.00 89.44 104 PHE A C 1
ATOM 785 O O . PHE A 1 104 ? 4.370 7.886 12.746 1.00 89.44 104 PHE A O 1
ATOM 792 N N . ARG A 1 105 ? 6.530 8.073 13.329 1.00 89.69 105 ARG A N 1
ATOM 793 C CA . ARG A 1 105 ? 6.428 7.077 14.408 1.00 89.69 105 ARG A CA 1
ATOM 794 C C . ARG A 1 105 ? 5.475 7.529 15.511 1.00 89.69 105 ARG A C 1
ATOM 796 O O . ARG A 1 105 ? 4.653 6.728 15.943 1.00 89.69 105 ARG A O 1
ATOM 803 N N . HIS A 1 106 ? 5.552 8.786 15.943 1.00 91.19 106 HIS A N 1
ATOM 804 C CA . HIS A 1 106 ? 4.649 9.346 16.953 1.00 91.19 106 HIS A CA 1
ATOM 805 C C . HIS A 1 106 ? 3.199 9.317 16.476 1.00 91.19 106 HIS A C 1
ATOM 807 O O . HIS A 1 106 ? 2.311 8.888 17.212 1.00 91.19 106 HIS A O 1
ATOM 813 N N . TRP A 1 107 ? 2.971 9.708 15.223 1.00 91.75 107 TRP A N 1
ATOM 814 C CA . TRP A 1 107 ? 1.663 9.616 14.595 1.00 91.75 107 TRP A CA 1
ATOM 815 C C . TRP A 1 107 ? 1.139 8.171 14.613 1.00 91.75 107 TRP A C 1
ATOM 817 O O . TRP A 1 107 ? 0.036 7.935 15.103 1.00 91.75 107 TRP A O 1
ATOM 827 N N . LEU A 1 108 ? 1.940 7.197 14.169 1.00 92.75 108 LEU A N 1
ATOM 828 C CA . LEU A 1 108 ? 1.534 5.790 14.112 1.00 92.75 108 LEU A CA 1
ATOM 829 C C . LEU A 1 108 ? 1.223 5.227 15.505 1.00 92.75 108 LEU A C 1
ATOM 831 O O . LEU A 1 108 ? 0.212 4.550 15.686 1.00 92.75 108 LEU A O 1
ATOM 835 N N . VAL A 1 109 ? 2.054 5.546 16.501 1.00 93.56 109 VAL A N 1
ATOM 836 C CA . VAL A 1 109 ? 1.814 5.170 17.902 1.00 93.56 109 VAL A CA 1
ATOM 837 C C . VAL A 1 109 ? 0.488 5.742 18.396 1.00 93.56 109 VAL A C 1
ATOM 839 O O . VAL A 1 109 ? -0.306 4.998 18.963 1.00 93.56 109 VAL A O 1
ATOM 842 N N . ALA A 1 110 ? 0.207 7.021 18.135 1.00 92.88 110 ALA A N 1
ATOM 843 C CA . ALA A 1 110 ? -1.044 7.649 18.551 1.00 92.88 110 ALA A CA 1
ATOM 844 C C . ALA A 1 110 ? -2.275 6.980 17.915 1.00 92.88 110 ALA A C 1
ATOM 846 O O . ALA A 1 110 ? -3.291 6.801 18.582 1.00 92.88 110 ALA A O 1
ATOM 847 N N . ARG A 1 111 ? -2.186 6.569 16.642 1.00 93.38 111 ARG A N 1
ATOM 848 C CA . ARG A 1 111 ? -3.277 5.857 15.956 1.00 93.38 111 ARG A CA 1
ATOM 849 C C . ARG A 1 111 ? -3.542 4.481 16.553 1.00 93.38 111 ARG A C 1
ATOM 851 O O . ARG A 1 111 ? -4.686 4.142 16.843 1.00 93.38 111 ARG A O 1
ATOM 858 N N . LEU A 1 112 ? -2.481 3.715 16.789 1.00 94.31 112 LEU A N 1
ATOM 859 C CA . LEU A 1 112 ? -2.587 2.389 17.396 1.00 94.31 112 LEU A CA 1
ATOM 860 C C . LEU A 1 112 ? -3.077 2.467 18.849 1.00 94.31 112 LEU A C 1
ATOM 862 O O . LEU A 1 112 ? -3.894 1.646 19.256 1.00 94.31 112 LEU A O 1
ATOM 866 N N . ALA A 1 113 ? -2.634 3.471 19.613 1.00 93.38 113 ALA A N 1
ATOM 867 C CA . ALA A 1 113 ? -3.101 3.721 20.978 1.00 93.38 113 ALA A CA 1
ATOM 868 C C . ALA A 1 113 ? -4.586 4.119 21.031 1.00 93.38 113 ALA A C 1
ATOM 870 O O . ALA A 1 113 ? -5.278 3.770 21.981 1.00 93.38 113 ALA A O 1
ATOM 871 N N . ALA A 1 114 ? -5.093 4.783 19.989 1.00 93.25 114 ALA A N 1
ATOM 872 C CA . ALA A 1 114 ? -6.516 5.078 19.828 1.00 93.25 114 ALA A CA 1
ATOM 873 C C . ALA A 1 114 ? -7.359 3.856 19.398 1.00 93.25 114 ALA A C 1
ATOM 875 O O . ALA A 1 114 ? -8.554 3.994 19.150 1.00 93.25 114 ALA A O 1
ATOM 876 N N . GLY A 1 115 ? -6.756 2.666 19.275 1.00 92.31 115 GLY A N 1
ATOM 877 C CA . GLY A 1 115 ? -7.441 1.446 18.843 1.00 92.31 115 GLY A CA 1
ATOM 878 C C . GLY A 1 115 ? -7.744 1.392 17.343 1.00 92.31 115 GLY A C 1
ATOM 879 O O . GLY A 1 115 ? -8.472 0.503 16.897 1.00 92.31 115 GLY A O 1
ATOM 880 N N . GLU A 1 116 ? -7.198 2.316 16.546 1.00 93.31 116 GLU A N 1
ATOM 881 C CA . GLU A 1 116 ? -7.447 2.341 15.108 1.00 93.31 116 GLU A CA 1
ATOM 882 C C . GLU A 1 116 ? -6.731 1.185 14.393 1.00 93.31 116 GLU A C 1
ATOM 884 O O . GLU A 1 116 ? -5.639 0.741 14.760 1.00 93.31 116 GLU A O 1
ATOM 889 N N . VAL A 1 117 ? -7.360 0.682 13.329 1.00 94.00 117 VAL A N 1
ATOM 890 C CA . VAL A 1 117 ? -6.809 -0.414 12.532 1.00 94.00 117 VAL A CA 1
ATOM 891 C C . VAL A 1 117 ? -5.871 0.150 11.473 1.00 94.00 117 VAL A C 1
ATOM 893 O O . VAL A 1 117 ? -6.287 0.946 10.631 1.00 94.00 117 VAL A O 1
ATOM 896 N N . VAL A 1 118 ? -4.618 -0.303 11.494 1.00 94.50 118 VAL A N 1
ATOM 897 C CA . VAL A 1 118 ? -3.589 0.111 10.537 1.00 94.50 118 VAL A CA 1
ATOM 898 C C . VAL A 1 118 ? -3.066 -1.101 9.774 1.00 94.50 118 VAL A C 1
ATOM 900 O O . VAL A 1 118 ? -2.648 -2.097 10.371 1.00 94.50 118 VAL A O 1
ATOM 903 N N . TYR A 1 119 ? -3.063 -1.007 8.449 1.00 92.94 119 TYR A N 1
ATOM 904 C CA . TYR A 1 119 ? -2.467 -1.988 7.551 1.00 92.94 119 TYR A CA 1
ATOM 905 C C . TYR A 1 119 ? -1.273 -1.401 6.817 1.00 92.94 119 TYR A C 1
ATOM 907 O O . TYR A 1 119 ? -1.208 -0.202 6.562 1.00 92.94 119 TYR A O 1
ATOM 915 N N . THR A 1 120 ? -0.347 -2.264 6.427 1.00 90.81 120 THR A N 1
ATOM 916 C CA . THR A 1 120 ? 0.753 -1.930 5.536 1.00 90.81 120 THR A CA 1
ATOM 917 C C . THR A 1 120 ? 0.992 -3.045 4.538 1.00 90.81 120 THR A C 1
ATOM 919 O O . THR A 1 120 ? 0.772 -4.223 4.826 1.00 90.81 120 THR A O 1
ATOM 922 N N . ASP A 1 121 ? 1.462 -2.659 3.365 1.00 86.81 121 ASP A N 1
ATOM 923 C CA . ASP A 1 121 ? 1.857 -3.563 2.296 1.00 86.81 121 ASP A CA 1
ATOM 924 C C . ASP A 1 121 ? 3.388 -3.595 2.103 1.00 86.81 121 ASP A C 1
ATOM 926 O O . ASP A 1 121 ? 3.918 -4.359 1.307 1.00 86.81 121 ASP A O 1
ATOM 930 N N . ALA A 1 122 ? 4.120 -2.793 2.878 1.00 82.81 122 ALA A N 1
ATOM 931 C CA . ALA A 1 122 ? 5.539 -2.539 2.666 1.00 82.81 122 ALA A CA 1
ATOM 932 C C . ALA A 1 122 ? 6.484 -3.490 3.424 1.00 82.81 122 ALA A C 1
ATOM 934 O O . ALA A 1 122 ? 7.701 -3.366 3.300 1.00 82.81 122 ALA A O 1
ATOM 935 N N . LEU A 1 123 ? 5.943 -4.418 4.225 1.00 81.50 123 LEU A N 1
ATOM 936 C CA . LEU A 1 123 ? 6.712 -5.355 5.062 1.00 81.50 123 LEU A CA 1
ATOM 937 C C . LEU A 1 123 ? 6.908 -6.744 4.431 1.00 81.50 123 LEU A C 1
ATOM 939 O O . LEU A 1 123 ? 7.432 -7.650 5.081 1.00 81.50 123 LEU A O 1
ATOM 943 N N . GLY A 1 124 ? 6.492 -6.954 3.181 1.00 68.94 124 GLY A N 1
ATOM 944 C CA . GLY A 1 124 ? 6.679 -8.239 2.516 1.00 68.94 124 GLY A CA 1
ATOM 945 C C . GLY A 1 124 ? 6.235 -8.244 1.059 1.00 68.94 124 GLY A C 1
ATOM 946 O O . GLY A 1 124 ? 5.423 -7.432 0.642 1.00 68.94 124 GLY A O 1
ATOM 947 N N . GLY A 1 125 ? 6.770 -9.187 0.288 1.00 67.19 125 GLY A N 1
ATOM 948 C CA . GLY A 1 125 ? 6.533 -9.299 -1.149 1.00 67.19 125 GLY A CA 1
ATOM 949 C C . GLY A 1 125 ? 7.749 -9.873 -1.858 1.00 67.19 125 GLY A C 1
ATOM 950 O O . GLY A 1 125 ? 8.822 -9.907 -1.258 1.00 67.19 125 GLY A O 1
ATOM 951 N N . TYR A 1 126 ? 7.617 -10.299 -3.113 1.00 58.16 126 TYR A N 1
ATOM 952 C CA . TYR A 1 126 ? 8.785 -10.355 -3.994 1.00 58.16 126 TYR A CA 1
ATOM 953 C C . TYR A 1 126 ? 9.069 -8.954 -4.525 1.00 58.16 126 TYR A C 1
ATOM 955 O O . TYR A 1 126 ? 8.161 -8.216 -4.909 1.00 58.16 126 TYR A O 1
ATOM 963 N N . TRP A 1 127 ? 10.350 -8.614 -4.562 1.00 61.44 127 TRP A N 1
ATOM 964 C CA . TRP A 1 127 ? 10.849 -7.296 -4.912 1.00 61.44 127 TRP A CA 1
ATOM 965 C C . TRP A 1 127 ? 11.567 -7.440 -6.249 1.00 61.44 127 TRP A C 1
ATOM 967 O O . TRP A 1 127 ? 12.708 -7.905 -6.266 1.00 61.44 127 TRP A O 1
ATOM 977 N N . PRO A 1 128 ? 10.929 -7.111 -7.388 1.00 55.97 128 PRO A N 1
ATOM 978 C CA . PRO A 1 128 ? 11.706 -6.958 -8.604 1.00 55.97 128 PRO A CA 1
ATOM 979 C C . PRO A 1 128 ? 12.764 -5.881 -8.348 1.00 55.97 128 PRO A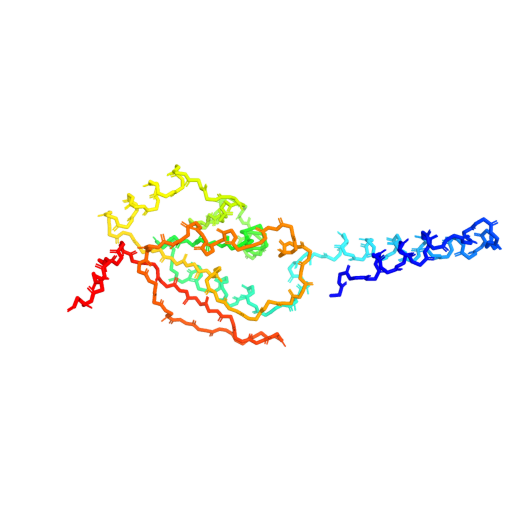 C 1
ATOM 981 O O . PRO A 1 128 ? 12.509 -4.953 -7.580 1.00 55.97 128 PRO A O 1
ATOM 984 N N . LEU A 1 129 ? 13.930 -6.003 -8.990 1.00 54.56 129 LEU A N 1
ATOM 985 C CA . LEU A 1 129 ? 14.962 -4.963 -9.004 1.00 54.56 129 LEU A CA 1
ATOM 986 C C . LEU A 1 129 ? 14.360 -3.668 -9.567 1.00 54.56 129 LEU A C 1
ATOM 988 O O . LEU A 1 129 ? 14.366 -3.412 -10.772 1.00 54.56 129 LEU A O 1
ATOM 992 N N . ASP A 1 130 ? 13.774 -2.883 -8.675 1.00 58.72 130 ASP A N 1
ATOM 993 C CA . ASP A 1 130 ? 13.144 -1.609 -8.948 1.00 58.72 130 ASP A CA 1
ATOM 994 C C . ASP A 1 130 ? 14.150 -0.513 -8.606 1.00 58.72 130 ASP A C 1
ATOM 996 O O . ASP A 1 130 ? 14.816 -0.536 -7.568 1.00 58.72 130 ASP A O 1
ATOM 1000 N N . ARG A 1 131 ? 14.239 0.486 -9.482 1.00 54.81 131 ARG A N 1
ATOM 1001 C CA . ARG A 1 131 ? 15.017 1.701 -9.253 1.00 54.81 131 ARG A CA 1
ATOM 1002 C C . ARG A 1 131 ? 14.661 2.335 -7.912 1.00 54.81 131 ARG A C 1
ATOM 1004 O O . ARG A 1 131 ? 15.561 2.805 -7.225 1.00 54.81 131 ARG A O 1
ATOM 1011 N N . ALA A 1 132 ? 13.383 2.304 -7.528 1.00 57.84 132 ALA A N 1
ATOM 1012 C CA . ALA A 1 132 ? 12.941 2.803 -6.235 1.00 57.84 132 ALA A CA 1
ATOM 1013 C C . ALA A 1 132 ? 13.540 1.996 -5.073 1.00 57.84 132 ALA A C 1
ATOM 1015 O O . ALA A 1 132 ? 13.817 2.556 -4.028 1.00 57.84 132 ALA A O 1
ATOM 1016 N N . GLN A 1 133 ? 13.798 0.697 -5.218 1.00 59.09 133 GLN A N 1
ATOM 1017 C CA . GLN A 1 133 ? 14.479 -0.074 -4.173 1.00 59.09 133 GLN A CA 1
ATOM 1018 C C . GLN A 1 133 ? 15.961 0.297 -4.071 1.00 59.09 133 GLN A C 1
ATOM 1020 O O . GLN A 1 133 ? 16.463 0.494 -2.967 1.00 59.09 133 GLN A O 1
ATOM 1025 N N . LEU A 1 134 ? 16.642 0.442 -5.212 1.00 59.19 134 LEU A N 1
ATOM 1026 C CA . LEU A 1 134 ? 18.054 0.838 -5.248 1.00 59.19 134 LEU A CA 1
ATOM 1027 C C . LEU A 1 134 ? 18.287 2.220 -4.621 1.00 59.19 134 LEU A C 1
ATOM 1029 O O . LEU A 1 134 ? 19.353 2.464 -4.065 1.00 59.19 134 LEU A O 1
ATOM 1033 N N . THR A 1 135 ? 17.299 3.118 -4.691 1.00 58.16 135 THR A N 1
ATOM 1034 C CA . THR A 1 135 ? 17.395 4.469 -4.119 1.00 58.16 135 THR A CA 1
ATOM 1035 C C . THR A 1 135 ? 16.784 4.606 -2.723 1.00 58.16 135 THR A C 1
ATOM 1037 O O . THR A 1 135 ? 17.290 5.396 -1.929 1.00 58.16 135 THR A O 1
ATOM 1040 N N . LEU A 1 136 ? 15.712 3.872 -2.401 1.00 59.06 136 LEU A N 1
ATOM 1041 C CA . LEU A 1 136 ? 14.995 3.989 -1.121 1.00 59.06 136 LEU A CA 1
ATOM 1042 C C . LEU A 1 136 ? 15.514 3.009 -0.048 1.00 59.06 136 LEU A C 1
ATOM 1044 O O . LEU A 1 136 ? 15.362 3.279 1.147 1.00 59.06 136 LEU A O 1
ATOM 1048 N N . GLY A 1 137 ? 16.143 1.896 -0.445 1.00 64.12 137 GLY A N 1
ATOM 1049 C CA . GLY A 1 137 ? 16.636 0.849 0.459 1.00 64.12 137 GLY A CA 1
ATOM 1050 C C . GLY A 1 137 ? 15.555 0.286 1.396 1.00 64.12 137 GLY A C 1
ATOM 1051 O O . GLY A 1 137 ? 14.358 0.368 1.118 1.00 64.12 137 GLY A O 1
ATOM 1052 N N . ASP A 1 138 ? 15.968 -0.229 2.558 1.00 72.19 138 ASP A N 1
ATOM 1053 C CA . ASP A 1 138 ? 15.075 -0.835 3.566 1.00 72.19 138 ASP A CA 1
ATOM 1054 C C . ASP A 1 138 ? 14.354 0.212 4.445 1.00 72.19 138 ASP A C 1
ATOM 1056 O O . ASP A 1 138 ? 14.209 0.059 5.662 1.00 72.19 138 ASP A O 1
ATOM 1060 N N . GLY A 1 139 ? 13.958 1.347 3.860 1.00 76.50 139 GLY A N 1
ATOM 1061 C CA . GLY A 1 139 ? 13.326 2.464 4.576 1.00 76.50 139 GLY A CA 1
ATOM 1062 C C . GLY A 1 139 ? 12.048 2.059 5.316 1.00 76.50 139 GLY A C 1
ATOM 1063 O O . GLY A 1 139 ? 11.893 2.390 6.492 1.00 76.50 139 GLY A O 1
ATOM 1064 N N . ALA A 1 140 ? 11.181 1.271 4.671 1.00 80.00 140 ALA A N 1
ATOM 1065 C CA . ALA A 1 140 ? 9.917 0.814 5.251 1.00 80.00 140 ALA A CA 1
ATOM 1066 C C . ALA A 1 140 ? 10.122 -0.105 6.465 1.00 80.00 140 ALA A C 1
ATOM 1068 O O . ALA A 1 140 ? 9.537 0.127 7.524 1.00 80.00 140 ALA A O 1
ATOM 1069 N N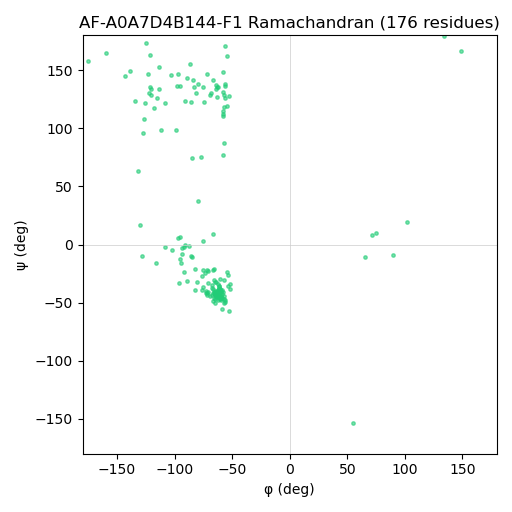 . THR A 1 141 ? 11.010 -1.096 6.345 1.00 82.88 141 THR A N 1
ATOM 1070 C CA . THR A 1 141 ? 11.362 -2.009 7.443 1.00 82.88 141 THR A CA 1
ATOM 1071 C C . THR A 1 141 ? 11.920 -1.243 8.638 1.00 82.88 141 THR A C 1
ATOM 1073 O O . THR A 1 141 ? 11.527 -1.491 9.775 1.00 82.88 141 THR A O 1
ATOM 1076 N N . ARG A 1 142 ? 12.792 -0.253 8.400 1.00 84.19 142 ARG A N 1
ATOM 1077 C CA . ARG A 1 142 ? 13.341 0.591 9.472 1.00 84.19 142 ARG A CA 1
ATOM 1078 C C . ARG A 1 142 ? 12.282 1.483 10.118 1.00 84.19 142 ARG A C 1
ATOM 1080 O O . ARG A 1 142 ? 12.245 1.579 11.343 1.00 84.19 142 ARG A O 1
ATOM 1087 N N . ALA A 1 143 ? 11.415 2.114 9.326 1.00 86.50 143 ALA A N 1
ATOM 1088 C CA . ALA A 1 143 ? 10.351 2.981 9.835 1.00 86.50 143 ALA A CA 1
ATOM 1089 C C . ALA A 1 143 ? 9.375 2.218 10.744 1.00 86.50 143 ALA A C 1
ATOM 1091 O O . ALA A 1 143 ? 8.967 2.733 11.787 1.00 86.50 143 ALA A O 1
ATOM 1092 N N . LEU A 1 144 ? 9.070 0.970 10.382 1.00 89.56 144 LEU A N 1
ATOM 1093 C CA . LEU A 1 144 ? 8.120 0.101 11.076 1.00 89.56 144 LEU A CA 1
ATOM 1094 C C . LEU A 1 144 ? 8.778 -0.852 12.087 1.00 89.56 144 LEU A C 1
ATOM 1096 O O . LEU A 1 144 ? 8.098 -1.681 12.691 1.00 89.56 144 LEU A O 1
ATOM 1100 N N . ASN A 1 145 ? 10.084 -0.720 12.329 1.00 88.06 145 ASN A N 1
ATOM 1101 C CA . ASN A 1 145 ? 10.775 -1.546 13.311 1.00 88.06 145 ASN A CA 1
ATOM 1102 C C . ASN A 1 145 ? 10.220 -1.310 14.729 1.00 88.06 145 ASN A C 1
ATOM 1104 O O . ASN A 1 145 ? 10.033 -0.163 15.160 1.00 88.06 145 ASN A O 1
ATOM 1108 N N . GLY A 1 146 ? 9.996 -2.401 15.461 1.00 88.19 146 GLY A N 1
ATOM 1109 C CA . GLY A 1 146 ? 9.470 -2.411 16.824 1.00 88.19 146 GLY A CA 1
ATOM 1110 C C . GLY A 1 146 ? 7.947 -2.472 16.930 1.00 88.19 146 GLY A C 1
ATOM 1111 O O . GLY A 1 146 ? 7.457 -2.681 18.032 1.00 88.19 146 GLY A O 1
ATOM 1112 N N . PHE A 1 147 ? 7.195 -2.337 15.833 1.00 90.94 147 PHE A N 1
ATOM 1113 C CA . PHE A 1 147 ? 5.744 -2.550 15.833 1.00 90.94 147 PHE A CA 1
ATOM 1114 C C . PHE A 1 147 ? 5.415 -4.036 15.676 1.00 90.94 147 PHE A C 1
ATOM 1116 O O . PHE A 1 147 ? 6.075 -4.741 14.910 1.00 90.94 147 PHE A O 1
ATOM 1123 N N . ALA A 1 148 ? 4.384 -4.521 16.375 1.00 92.88 148 ALA A N 1
ATOM 1124 C CA . ALA A 1 148 ? 3.871 -5.856 16.103 1.00 92.88 148 ALA A CA 1
ATOM 1125 C C . ALA A 1 148 ? 3.308 -5.901 14.676 1.00 92.88 148 ALA A C 1
ATOM 1127 O O . ALA A 1 148 ? 2.608 -4.987 14.238 1.00 92.88 148 ALA A O 1
ATOM 1128 N N . ALA A 1 149 ? 3.603 -6.973 13.950 1.00 92.50 149 ALA A N 1
ATOM 1129 C CA . ALA A 1 149 ? 3.206 -7.132 12.561 1.00 92.50 149 ALA A CA 1
ATOM 1130 C C . ALA A 1 149 ? 2.631 -8.534 12.358 1.00 92.50 149 ALA A C 1
ATOM 1132 O O . ALA A 1 149 ? 3.293 -9.532 12.640 1.00 92.50 149 ALA A O 1
ATOM 1133 N N . ARG A 1 150 ? 1.395 -8.617 11.859 1.00 93.62 150 ARG A N 1
ATOM 1134 C CA . ARG A 1 150 ? 0.739 -9.888 11.533 1.00 93.62 150 ARG A CA 1
ATOM 1135 C C . ARG A 1 150 ? 0.266 -9.871 10.091 1.00 93.62 150 ARG A C 1
ATOM 1137 O O . ARG A 1 150 ? -0.548 -9.026 9.725 1.00 93.62 150 ARG A O 1
ATOM 1144 N N . ARG A 1 151 ? 0.730 -10.822 9.280 1.00 92.50 151 ARG A N 1
ATOM 1145 C CA . ARG A 1 151 ? 0.183 -11.033 7.933 1.00 92.50 151 ARG A CA 1
ATOM 1146 C C . ARG A 1 151 ? -1.282 -11.435 8.063 1.00 92.50 151 ARG A C 1
ATOM 1148 O O . ARG A 1 151 ? -1.609 -12.336 8.829 1.00 92.50 151 ARG A O 1
ATOM 1155 N N . VAL A 1 152 ? -2.155 -10.719 7.370 1.00 91.81 152 VAL A N 1
ATOM 1156 C CA . VAL A 1 152 ? -3.606 -10.959 7.392 1.00 91.81 152 VAL A CA 1
ATOM 1157 C C . VAL A 1 152 ? -4.143 -11.381 6.037 1.00 91.81 152 VAL A C 1
ATOM 1159 O O . VAL A 1 152 ? -5.271 -11.852 5.966 1.00 91.81 152 VAL A O 1
ATOM 1162 N N . ASP A 1 153 ? -3.366 -11.173 4.978 1.00 89.00 153 ASP A N 1
ATOM 1163 C CA . ASP A 1 153 ? -3.752 -11.538 3.626 1.00 89.00 153 ASP A CA 1
ATOM 1164 C C . ASP A 1 153 ? -2.524 -11.658 2.720 1.00 89.00 153 ASP A C 1
ATOM 1166 O O . ASP A 1 153 ? -1.438 -11.155 3.043 1.00 89.00 153 ASP A O 1
ATOM 1170 N N . SER A 1 154 ? -2.720 -12.279 1.562 1.00 87.25 154 SER A N 1
ATOM 1171 C CA . SER A 1 154 ? -1.725 -12.359 0.502 1.00 87.25 154 SER A CA 1
ATOM 1172 C C . SER A 1 154 ? -2.364 -12.273 -0.877 1.00 87.25 154 SER A C 1
ATOM 1174 O O . SER A 1 154 ? -3.436 -12.820 -1.110 1.00 87.25 154 SER A O 1
ATOM 1176 N N . MET A 1 155 ? -1.668 -11.638 -1.812 1.00 82.88 155 MET A N 1
ATOM 1177 C CA . MET A 1 155 ? -2.087 -11.503 -3.202 1.00 82.88 155 MET A CA 1
ATOM 1178 C C . MET A 1 155 ? -1.020 -12.102 -4.105 1.00 82.88 155 MET A C 1
ATOM 1180 O O . MET A 1 155 ? 0.161 -11.782 -3.968 1.00 82.88 155 MET A O 1
ATOM 1184 N N . ALA A 1 156 ? -1.426 -12.962 -5.036 1.00 80.81 156 ALA A N 1
ATOM 1185 C CA . ALA A 1 156 ? -0.516 -13.476 -6.047 1.00 80.81 156 ALA A CA 1
ATOM 1186 C C . ALA A 1 156 ? -0.134 -12.349 -7.015 1.00 80.81 156 ALA A C 1
ATOM 1188 O O . ALA A 1 156 ? -0.999 -11.661 -7.557 1.00 80.81 156 ALA A O 1
ATOM 1189 N N . THR A 1 157 ? 1.164 -12.171 -7.239 1.00 74.25 157 THR A N 1
ATOM 1190 C CA . THR A 1 157 ? 1.693 -11.276 -8.272 1.00 74.25 157 THR A CA 1
ATOM 1191 C C . THR A 1 157 ? 2.564 -12.078 -9.225 1.00 74.25 157 THR A C 1
ATOM 1193 O O . THR A 1 157 ? 3.035 -13.160 -8.873 1.00 74.25 157 THR A O 1
ATOM 1196 N N . PHE A 1 158 ? 2.843 -11.523 -10.405 1.00 70.38 158 PHE A N 1
ATOM 1197 C CA . PHE A 1 158 ? 3.786 -12.115 -11.363 1.00 70.38 158 PHE A CA 1
ATOM 1198 C C . PHE A 1 158 ? 5.165 -12.403 -10.749 1.00 70.38 158 PHE A C 1
ATOM 1200 O O . PHE A 1 158 ? 5.897 -13.283 -11.184 1.00 70.38 158 PHE A O 1
ATOM 1207 N N . PHE A 1 159 ? 5.508 -11.647 -9.717 1.00 70.75 159 PHE A N 1
ATOM 1208 C CA . PHE A 1 159 ? 6.790 -11.691 -9.056 1.00 70.75 159 PHE A CA 1
ATOM 1209 C C . PHE A 1 159 ? 6.793 -12.622 -7.831 1.00 70.75 159 PHE A C 1
ATOM 1211 O O . PHE A 1 159 ? 7.847 -13.026 -7.370 1.00 70.75 159 PHE A O 1
ATOM 1218 N N . GLY A 1 160 ? 5.630 -13.013 -7.314 1.00 74.81 160 GLY A N 1
ATOM 1219 C CA . GLY A 1 160 ? 5.486 -13.787 -6.080 1.00 74.81 160 GLY A CA 1
ATOM 1220 C C . GLY A 1 160 ? 4.394 -13.213 -5.173 1.00 74.81 160 GLY A C 1
ATOM 1221 O O . GLY A 1 160 ? 3.749 -12.225 -5.526 1.00 74.81 160 GLY A O 1
ATOM 1222 N N . PRO A 1 161 ? 4.134 -13.813 -4.004 1.00 79.00 161 PRO A N 1
ATOM 1223 C CA . PRO A 1 161 ? 3.082 -13.335 -3.117 1.00 79.00 161 PRO A CA 1
ATOM 1224 C C . PRO A 1 161 ? 3.451 -11.977 -2.516 1.00 79.00 161 PRO A C 1
ATOM 1226 O O . PRO A 1 161 ? 4.538 -11.807 -1.967 1.00 79.00 161 PRO A O 1
ATOM 1229 N N . TYR A 1 162 ? 2.528 -11.025 -2.598 1.00 81.31 162 TYR A N 1
ATOM 1230 C CA . TYR A 1 162 ? 2.553 -9.767 -1.858 1.00 81.31 162 TYR A CA 1
ATOM 1231 C C . TYR A 1 162 ? 1.686 -9.898 -0.609 1.00 81.31 162 TYR A C 1
ATOM 1233 O O . TYR A 1 162 ? 0.686 -10.613 -0.645 1.00 81.31 162 TYR A O 1
ATOM 1241 N N . TYR A 1 163 ? 2.042 -9.238 0.493 1.00 86.44 163 TYR A N 1
ATOM 1242 C CA . TYR A 1 163 ? 1.364 -9.455 1.774 1.00 86.44 163 TYR A CA 1
ATOM 1243 C C . TYR A 1 163 ? 0.734 -8.180 2.306 1.00 86.44 163 TYR A C 1
ATOM 1245 O O . TYR A 1 163 ? 1.391 -7.147 2.408 1.00 86.44 163 TYR A O 1
ATOM 1253 N N . LEU A 1 164 ? -0.514 -8.294 2.757 1.00 89.31 164 LEU A N 1
ATOM 1254 C CA . LEU A 1 164 ? -1.121 -7.272 3.592 1.00 89.31 164 LEU A CA 1
ATOM 1255 C C . LEU A 1 164 ? -0.852 -7.616 5.053 1.00 89.31 164 LEU A C 1
ATOM 1257 O O . LEU A 1 164 ? -1.194 -8.698 5.541 1.00 89.31 164 LEU A O 1
ATOM 1261 N N . THR A 1 165 ? -0.238 -6.682 5.761 1.00 93.06 165 THR A N 1
ATOM 1262 C CA . THR A 1 165 ? 0.178 -6.855 7.148 1.00 93.06 165 THR A CA 1
ATOM 1263 C C . THR A 1 165 ? -0.597 -5.890 8.022 1.00 93.06 165 THR A C 1
ATOM 1265 O O . THR A 1 165 ? -0.599 -4.688 7.779 1.00 93.06 165 THR A O 1
ATOM 1268 N N . ARG A 1 166 ? -1.264 -6.402 9.054 1.00 94.25 166 ARG A N 1
ATOM 1269 C CA . ARG A 1 166 ? -1.852 -5.567 10.099 1.00 94.25 166 ARG A CA 1
ATOM 1270 C C . ARG A 1 166 ? -0.765 -5.192 11.095 1.00 94.25 166 ARG A C 1
ATOM 1272 O O . ARG A 1 166 ? -0.045 -6.071 11.575 1.00 94.25 166 ARG A O 1
ATOM 1279 N N . LEU A 1 167 ? -0.681 -3.906 11.404 1.00 94.81 167 LEU A N 1
ATOM 1280 C CA . LEU A 1 167 ? 0.187 -3.393 12.450 1.00 94.81 167 LEU A CA 1
ATOM 1281 C C . LEU A 1 167 ? -0.547 -3.388 13.788 1.00 94.81 167 LEU A C 1
ATOM 1283 O O . LEU A 1 167 ? -1.751 -3.135 13.866 1.00 94.81 167 LEU A O 1
ATOM 1287 N N . GLY A 1 168 ? 0.204 -3.691 14.834 1.00 93.19 168 GLY A N 1
ATOM 1288 C CA . GLY A 1 168 ? -0.209 -3.594 16.220 1.00 93.19 168 GLY A CA 1
ATOM 1289 C C . GLY A 1 168 ? 0.755 -2.717 17.016 1.00 93.19 168 GLY A C 1
ATOM 1290 O O . GLY A 1 168 ? 1.795 -2.299 16.492 1.00 93.19 168 GLY A O 1
ATOM 1291 N N . PRO A 1 169 ? 0.418 -2.436 18.286 1.00 88.62 169 PRO A N 1
ATOM 1292 C CA . PRO A 1 169 ? 1.309 -1.729 19.197 1.00 88.62 169 PRO A CA 1
ATOM 1293 C C . PRO A 1 169 ? 2.670 -2.424 19.290 1.00 88.62 169 PRO A C 1
ATOM 1295 O O . PRO A 1 169 ? 2.829 -3.579 18.884 1.00 88.62 169 PRO A O 1
ATOM 1298 N N . ALA A 1 170 ? 3.667 -1.692 19.786 1.00 78.12 170 ALA A N 1
ATOM 1299 C CA . ALA A 1 170 ? 5.025 -2.203 19.860 1.00 78.12 170 ALA A CA 1
ATOM 1300 C C . ALA A 1 170 ? 5.061 -3.555 20.580 1.00 78.12 170 ALA A C 1
ATOM 1302 O O . ALA A 1 170 ? 4.508 -3.693 21.672 1.00 78.12 170 ALA A O 1
ATOM 1303 N N . ALA A 1 171 ? 5.680 -4.555 19.950 1.00 65.06 171 ALA A N 1
ATOM 1304 C CA . ALA A 1 171 ? 5.865 -5.836 20.610 1.00 65.06 171 ALA A CA 1
ATOM 1305 C C . ALA A 1 171 ? 6.784 -5.604 21.822 1.00 65.06 171 ALA A C 1
ATOM 1307 O O . ALA A 1 171 ? 7.803 -4.916 21.669 1.00 65.06 171 ALA A O 1
ATOM 1308 N N . PRO A 1 172 ? 6.464 -6.136 23.016 1.00 55.25 172 PRO A N 1
ATOM 1309 C CA . PRO A 1 172 ? 7.415 -6.105 24.113 1.00 55.25 172 PRO A CA 1
ATOM 1310 C C . PRO A 1 172 ? 8.696 -6.776 23.618 1.00 55.25 172 PRO A C 1
ATOM 1312 O O . PRO A 1 172 ? 8.652 -7.880 23.070 1.00 55.25 172 PRO A O 1
ATOM 1315 N N . LYS A 1 173 ? 9.836 -6.089 23.743 1.00 52.44 173 LYS A N 1
ATOM 1316 C CA . LYS A 1 173 ? 11.131 -6.713 23.471 1.00 52.44 173 LYS A CA 1
ATOM 1317 C C . LYS A 1 173 ? 11.221 -7.918 24.404 1.00 52.44 173 LYS A C 1
ATOM 1319 O O . LYS A 1 173 ? 11.311 -7.724 25.613 1.00 52.44 173 LYS A O 1
ATOM 1324 N N . CYS A 1 174 ? 11.171 -9.138 23.867 1.00 42.50 174 CYS A N 1
ATOM 1325 C CA . CYS A 1 174 ? 11.643 -10.288 24.627 1.00 42.50 174 CYS A CA 1
ATOM 1326 C C . CYS A 1 174 ? 13.097 -9.980 24.977 1.00 42.50 174 CYS A C 1
ATOM 1328 O O . CYS A 1 174 ? 13.934 -9.846 24.081 1.00 42.50 174 CYS A O 1
ATOM 1330 N N . ALA A 1 175 ? 13.368 -9.767 26.264 1.00 36.09 175 ALA A N 1
ATOM 1331 C CA . ALA A 1 175 ? 14.732 -9.755 26.752 1.00 36.09 175 ALA A CA 1
ATOM 1332 C C . ALA A 1 175 ? 15.366 -11.098 26.351 1.00 36.09 175 ALA A C 1
ATOM 1334 O O . ALA A 1 175 ? 14.684 -12.125 26.442 1.00 36.09 175 ALA A O 1
ATOM 1335 N N . PRO A 1 176 ? 16.613 -11.114 25.854 1.00 37.97 176 PRO A N 1
ATOM 1336 C CA . PRO A 1 176 ? 17.297 -12.377 25.637 1.00 37.97 176 PRO A CA 1
ATOM 1337 C C . PRO A 1 176 ? 17.340 -13.113 26.977 1.00 37.97 176 PRO A C 1
ATOM 1339 O O . PRO A 1 176 ? 17.699 -12.518 27.994 1.00 37.97 176 PRO A O 1
ATOM 1342 N N . ALA A 1 177 ? 16.911 -14.375 26.975 1.00 44.00 177 ALA A N 1
ATOM 1343 C CA . ALA A 1 177 ? 17.096 -15.253 28.117 1.00 44.00 177 ALA A CA 1
ATOM 1344 C C . ALA A 1 177 ? 18.603 -15.323 28.401 1.00 44.00 177 ALA A C 1
ATOM 1346 O O . ALA A 1 177 ? 19.375 -15.725 27.529 1.00 44.00 177 ALA A O 1
ATOM 1347 N N . SER A 1 178 ? 18.984 -14.812 29.570 1.00 51.88 178 SER A N 1
ATOM 1348 C CA . SER A 1 178 ? 20.323 -14.892 30.155 1.00 51.88 178 SER A CA 1
ATOM 1349 C C . SER A 1 178 ? 20.669 -16.321 30.531 1.00 51.88 178 SER A C 1
ATOM 1351 O O . SER A 1 178 ? 19.771 -16.960 31.131 1.00 51.88 178 SER A O 1
#

Radius of gyration: 20.75 Å; Cα contacts (8 Å, |Δi|>4): 206; chains: 1; bounding box: 48×29×68 Å